Protein AF-A0A261ESM4-F1 (afdb_monomer_lite)

Radius of gyration: 27.54 Å; chains: 1; bounding box: 68×47×83 Å

Sequence (370 aa):
MKTITSAEFERVIQKYSDPSYEYSAAYKLNTFICNPSRSEDLVHEAIINAICDVMRLHPERTLTLKYTVHIARNIKLEHIFQREFHVPITLLRAGYAFERHKAEIRSLGHVVTDDTEAEIWDEAVKTINNKQRIDYKEGKRKTTRYLPLHNGIYESGIHSTCGGLKAWKETKAALSGKSLKYLNRKEREIMDRYTGSYKNANPEVACLTEFKPNMQWLYEHDVTYKQAQAMLKRIIDGEIIQPGVDPQELKTLFASVRPKPNLRQSIELVVLDHQVADYLVAKHPNLRADAILNREGMTLRNARTGLAYEQKLFQYPGVESQSVWDQECQRLNLKTRPRGAQVGSKGYQKYRDQANQLVATIRAIIIQDE

Organism: NCBI:txid686666

pLDDT: mean 76.25, std 17.23, range [23.8, 97.44]

Secondary structure (DSSP, 8-state):
-PPPPHHHHHHHHHHHH-TTSTTSHHHHHHHHH--HHHHHHHHHHHHHHHHHHHHHH-TTS---HHHHHHHHHT--HHHHHHHHH---HHHHHHHHHHHHHHHHHHHTT----HHHHHHHHHHHHHHHHHHHHHHHHTTS-S---PPPPTTSB-TTSPBPTT--HHHHHHHHHHHTSS------HHHHHHHGGGS-------------S-----HHHHHHTT--HHHHHHHHHHHHTT----TTS-HHHHHHHHHHPPPPP-HHHHHHHHH--HHHHHHHHHH-TTS-HHHHHHHTT--HHHHHHHHHHHHHHHHSTTS-HHHHHHHHHHHHHSSSS--S--SSHHHHHHHHHHHHHHHHHHHHHHHHH-

Foldseek 3Di:
DDADDPVLLVVLLQQQLQLVNLQHQLVVLCLQQVDRVVSSVLLSVQLVVQVVVCCVVCVVDGHDSVNSNVSRNPRDVLQSCCQAQVAPSLQVVLLVLLVVLVVVCVVVVDDDDPVCSLVSSQVSQVVQQVVQVVCCVVVQDVDDDRHAGQQQAGPVRHHHPNGHVVSSVVSSCVSHVDDDDDDDDVSVVSVVPPPHDDDDDDDDDHDDPQDQDALQNCLVVVCALVNLVVVLVCLVVVVDDDPRYDSVSSNVRSVQFDHQDDQLVLLCLQLVDNVLSVVLCVVCVPDGQLVSLVVLFDPSQLSQLSSQLSRSCNRRPPHDSLVSSQVSQVVQCPPPHRRHFDRDPVRVVSSNVSSPVSNVVSVVVVVVVD

Structure (mmCIF, N/CA/C/O backbone):
data_AF-A0A261ESM4-F1
#
_entry.id   AF-A0A261ESM4-F1
#
loop_
_atom_site.group_PDB
_atom_site.id
_atom_site.type_symbol
_atom_site.label_atom_id
_atom_site.label_alt_id
_atom_site.label_comp_id
_atom_site.label_asym_id
_atom_site.label_entity_id
_atom_site.label_seq_id
_atom_site.pdbx_PDB_ins_code
_atom_site.Cartn_x
_atom_site.Cartn_y
_at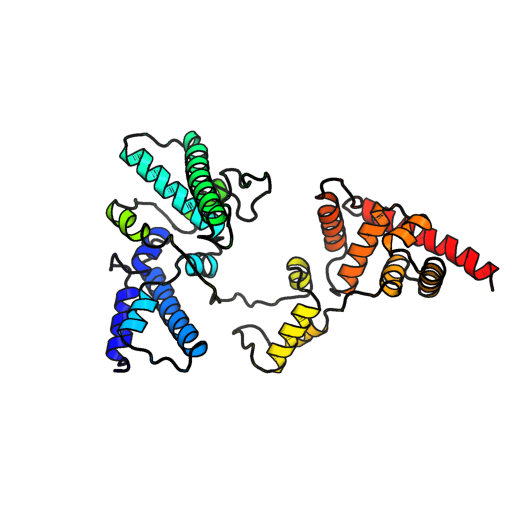om_site.Cartn_z
_atom_site.occupancy
_atom_site.B_iso_or_equiv
_atom_site.auth_seq_id
_atom_site.auth_comp_id
_atom_site.auth_asym_id
_atom_site.auth_atom_id
_atom_site.pdbx_PDB_model_num
ATOM 1 N N . MET A 1 1 ? -6.721 -4.317 -44.080 1.00 56.44 1 MET A N 1
ATOM 2 C CA . MET A 1 1 ? -5.476 -4.112 -43.297 1.00 56.44 1 MET A CA 1
ATOM 3 C C . MET A 1 1 ? -4.674 -5.404 -43.338 1.00 56.44 1 MET A C 1
ATOM 5 O O . MET A 1 1 ? -5.286 -6.452 -43.210 1.00 56.44 1 MET A O 1
ATOM 9 N N . LYS A 1 2 ? -3.353 -5.352 -43.557 1.00 69.38 2 LYS A N 1
ATOM 10 C CA . LYS A 1 2 ? -2.497 -6.551 -43.598 1.00 69.38 2 LYS A CA 1
ATOM 11 C C . LYS A 1 2 ? -2.138 -6.980 -42.169 1.00 69.38 2 LYS A C 1
ATOM 13 O O . LYS A 1 2 ? -1.560 -6.183 -41.427 1.00 69.38 2 LYS A O 1
ATOM 18 N N . THR A 1 3 ? -2.497 -8.204 -41.797 1.00 74.62 3 THR A N 1
ATOM 19 C CA . THR A 1 3 ? -2.093 -8.838 -40.533 1.00 74.62 3 THR A CA 1
ATOM 20 C C . THR A 1 3 ? -0.582 -9.066 -40.525 1.00 74.62 3 THR A C 1
ATOM 22 O O . THR A 1 3 ? 0.009 -9.315 -41.578 1.00 74.62 3 THR A O 1
ATOM 25 N N . ILE A 1 4 ? 0.053 -8.934 -39.360 1.00 78.56 4 ILE A N 1
ATOM 26 C CA . ILE A 1 4 ? 1.488 -9.196 -39.211 1.00 78.56 4 ILE A CA 1
ATOM 27 C C . ILE A 1 4 ? 1.802 -10.680 -39.466 1.00 78.56 4 ILE A C 1
ATOM 29 O O . ILE A 1 4 ? 1.045 -11.555 -39.052 1.00 78.56 4 ILE A O 1
ATOM 33 N N . THR A 1 5 ? 2.909 -10.968 -40.146 1.00 74.00 5 THR A N 1
ATOM 34 C CA . THR A 1 5 ? 3.424 -12.343 -40.291 1.00 74.00 5 THR A CA 1
ATOM 35 C C . THR A 1 5 ? 4.296 -12.736 -39.095 1.00 74.00 5 THR A C 1
ATOM 37 O O . THR A 1 5 ? 4.884 -11.866 -38.451 1.00 74.00 5 THR A O 1
ATOM 40 N N . SER A 1 6 ? 4.459 -14.035 -38.820 1.00 76.00 6 SER A N 1
ATOM 41 C CA . SER A 1 6 ? 5.311 -14.516 -37.715 1.00 76.00 6 SER A CA 1
ATOM 42 C C . SER A 1 6 ? 6.755 -14.004 -37.817 1.00 76.00 6 SER A C 1
ATOM 44 O O . SER A 1 6 ? 7.304 -13.491 -36.849 1.00 76.00 6 SER A O 1
ATOM 46 N N . ALA A 1 7 ? 7.332 -13.998 -39.023 1.00 72.75 7 ALA A N 1
ATOM 47 C CA . ALA A 1 7 ? 8.689 -13.497 -39.253 1.00 72.75 7 ALA A CA 1
ATOM 48 C C . ALA A 1 7 ? 8.826 -11.967 -39.096 1.00 72.75 7 ALA A C 1
ATOM 50 O O . ALA A 1 7 ? 9.914 -11.454 -38.835 1.00 72.75 7 ALA A O 1
ATOM 51 N N . GLU A 1 8 ? 7.757 -11.197 -39.324 1.00 69.50 8 GLU A N 1
ATOM 52 C CA . GLU A 1 8 ? 7.735 -9.755 -39.034 1.00 69.50 8 GLU A CA 1
ATOM 53 C C . GLU A 1 8 ? 7.568 -9.500 -37.531 1.00 69.50 8 GLU A C 1
ATOM 55 O O . GLU A 1 8 ? 8.168 -8.568 -37.000 1.00 69.50 8 GLU A O 1
ATOM 60 N N . PHE A 1 9 ? 6.788 -10.337 -36.848 1.00 78.44 9 PHE A N 1
ATOM 61 C CA . PHE A 1 9 ? 6.567 -10.281 -35.407 1.00 78.44 9 PHE A CA 1
ATOM 62 C C . PHE A 1 9 ? 7.856 -10.546 -34.621 1.00 78.44 9 PHE A C 1
ATOM 64 O O . PHE A 1 9 ? 8.275 -9.688 -33.842 1.00 78.44 9 PHE A O 1
ATOM 71 N N . GLU A 1 10 ? 8.538 -11.658 -34.900 1.00 81.56 10 GLU A N 1
ATOM 72 C CA . GLU A 1 10 ? 9.811 -12.027 -34.264 1.00 81.56 10 GLU A CA 1
ATOM 73 C C . GLU A 1 10 ? 10.888 -10.959 -34.483 1.00 81.56 10 GLU A C 1
ATOM 75 O O . GLU A 1 10 ? 11.549 -10.534 -33.539 1.00 81.56 10 GLU A O 1
ATOM 80 N N . ARG A 1 11 ? 11.007 -10.427 -35.708 1.00 79.50 11 ARG A N 1
ATOM 81 C CA . ARG A 1 11 ? 11.962 -9.347 -36.011 1.00 79.50 11 ARG A CA 1
ATOM 82 C C . ARG A 1 11 ? 11.706 -8.074 -35.213 1.00 79.50 11 ARG A C 1
ATOM 84 O O . ARG A 1 11 ? 12.657 -7.394 -34.832 1.00 79.50 11 ARG A O 1
ATOM 91 N N . VAL A 1 12 ? 10.442 -7.705 -35.001 1.00 78.44 12 VAL A N 1
ATOM 92 C CA . VAL A 1 12 ? 10.104 -6.528 -34.189 1.00 78.44 12 VAL A CA 1
ATOM 93 C C . VAL A 1 12 ? 10.468 -6.777 -32.739 1.00 78.44 12 VAL A C 1
ATOM 95 O O . VAL A 1 12 ? 11.105 -5.921 -32.131 1.00 78.44 12 VAL A O 1
ATOM 98 N N . ILE A 1 13 ? 10.087 -7.931 -32.205 1.00 84.69 13 ILE A N 1
ATOM 99 C CA . ILE A 1 13 ? 10.363 -8.286 -30.821 1.00 84.69 13 ILE A CA 1
ATOM 100 C C . ILE A 1 13 ? 11.871 -8.278 -30.566 1.00 84.69 13 ILE A C 1
ATOM 102 O O . ILE A 1 13 ? 12.313 -7.466 -29.757 1.00 84.69 13 ILE A O 1
ATOM 106 N N . GLN A 1 14 ? 12.647 -9.035 -31.350 1.00 84.00 14 GLN A N 1
ATOM 107 C CA . GLN A 1 14 ? 14.103 -9.111 -31.219 1.00 84.00 14 GLN A CA 1
ATOM 108 C C . GLN A 1 14 ? 14.748 -7.723 -31.261 1.00 84.00 14 GLN A C 1
ATOM 110 O O . GLN A 1 14 ? 15.593 -7.389 -30.441 1.00 84.00 14 GLN A O 1
ATOM 115 N N . LYS A 1 15 ? 14.307 -6.859 -32.183 1.00 79.50 15 LYS A N 1
ATOM 116 C CA . LYS A 1 15 ? 14.848 -5.501 -32.314 1.00 79.50 15 LYS A CA 1
ATOM 117 C C . LYS A 1 15 ? 14.596 -4.625 -31.082 1.00 79.50 15 LYS A C 1
ATOM 119 O O . LYS A 1 15 ? 15.428 -3.778 -30.769 1.00 79.50 15 LYS A O 1
ATOM 124 N N . TYR A 1 16 ? 13.435 -4.738 -30.436 1.00 80.81 16 TYR A N 1
ATOM 125 C CA . TYR A 1 16 ? 13.079 -3.883 -29.293 1.00 80.81 16 TYR A CA 1
ATOM 126 C C . TYR A 1 16 ? 13.394 -4.513 -27.929 1.00 80.81 16 TYR A C 1
ATOM 128 O O . TYR A 1 16 ? 13.376 -3.783 -26.933 1.00 80.81 16 TYR A O 1
ATOM 136 N N . SER A 1 17 ? 13.728 -5.804 -27.889 1.00 84.75 17 SER A N 1
ATOM 137 C CA . SER A 1 17 ? 14.358 -6.472 -26.748 1.00 84.75 17 SER A CA 1
ATOM 138 C C . SER A 1 17 ? 15.888 -6.476 -26.815 1.00 84.75 17 SER A C 1
ATOM 140 O O . SER A 1 17 ? 16.515 -6.789 -25.818 1.00 84.75 17 SER A O 1
ATOM 142 N N . ASP A 1 18 ? 16.516 -6.073 -27.920 1.00 77.69 18 ASP A N 1
ATOM 143 C CA . ASP A 1 18 ? 17.981 -6.030 -28.024 1.00 77.69 18 ASP A CA 1
ATOM 144 C C . ASP A 1 18 ? 18.599 -4.925 -27.130 1.00 77.69 18 ASP A C 1
ATOM 146 O O . ASP A 1 18 ? 18.326 -3.733 -27.342 1.00 77.69 18 ASP A O 1
ATOM 150 N N . PRO A 1 19 ? 19.451 -5.268 -26.145 1.00 77.69 19 PRO A N 1
ATOM 151 C CA . PRO A 1 19 ? 20.087 -4.320 -25.234 1.00 77.69 19 PRO A CA 1
ATOM 152 C C . PRO A 1 19 ? 21.202 -3.495 -25.887 1.00 77.69 19 PRO A C 1
ATOM 154 O O . PRO A 1 19 ? 21.671 -2.543 -25.271 1.00 77.69 19 PRO A O 1
ATOM 157 N N . SER A 1 20 ? 21.633 -3.829 -27.106 1.00 74.44 20 SER A N 1
ATOM 158 C CA . SER A 1 20 ? 22.594 -3.050 -27.895 1.00 74.44 20 SER A CA 1
ATOM 159 C C . SER A 1 20 ? 21.926 -1.951 -28.731 1.00 74.44 20 SER A C 1
ATOM 161 O O . SER A 1 20 ? 22.579 -0.988 -29.143 1.00 74.44 20 SER A O 1
ATOM 163 N N . TYR A 1 21 ? 20.610 -2.040 -28.949 1.00 74.38 21 TYR A N 1
ATOM 164 C CA . TYR A 1 21 ? 19.864 -1.042 -29.703 1.00 74.38 21 TYR A CA 1
ATOM 165 C C . TYR A 1 21 ? 19.458 0.139 -28.808 1.00 74.38 21 TYR A C 1
ATOM 167 O O . TYR A 1 21 ? 18.502 0.043 -28.050 1.00 74.38 21 TYR A O 1
ATOM 175 N N . GLU A 1 22 ? 20.128 1.288 -28.948 1.00 65.69 22 GLU A N 1
ATOM 176 C CA . GLU A 1 22 ? 19.981 2.500 -28.103 1.00 65.69 22 GLU A CA 1
ATOM 177 C C . GLU A 1 22 ? 18.525 2.949 -27.836 1.00 65.69 22 GLU A C 1
ATOM 179 O O . GLU A 1 22 ? 18.187 3.480 -26.776 1.00 65.69 22 GLU A O 1
ATOM 184 N N . TYR A 1 23 ? 17.624 2.723 -28.794 1.00 67.75 23 TYR A N 1
ATOM 185 C CA . TYR A 1 23 ? 16.219 3.130 -28.693 1.00 67.75 23 TYR A CA 1
ATOM 186 C C . TYR A 1 23 ? 15.300 2.057 -28.094 1.00 67.75 23 TYR A C 1
ATOM 188 O O . TYR A 1 23 ? 14.100 2.308 -27.932 1.00 67.75 23 TYR A O 1
ATOM 196 N N . SER A 1 24 ? 15.830 0.874 -27.792 1.00 73.94 24 SER A N 1
ATOM 197 C CA . SER A 1 24 ? 15.086 -0.246 -27.231 1.00 73.94 24 SER A CA 1
ATOM 198 C C . SER A 1 24 ? 14.782 -0.023 -25.749 1.00 73.94 24 SER A C 1
ATOM 200 O O . SER A 1 24 ? 15.419 0.775 -25.053 1.00 73.94 24 SER A O 1
ATOM 202 N N . ALA A 1 25 ? 13.761 -0.717 -25.249 1.00 74.62 25 ALA A N 1
ATOM 203 C CA . ALA A 1 25 ? 13.500 -0.737 -23.816 1.00 74.62 25 ALA A CA 1
ATOM 204 C C . ALA A 1 25 ? 14.598 -1.525 -23.077 1.00 74.62 25 ALA A C 1
ATOM 206 O O . ALA A 1 25 ? 14.947 -1.165 -21.955 1.00 74.62 25 ALA A O 1
ATOM 207 N N . ALA A 1 26 ? 15.198 -2.531 -23.719 1.00 75.19 26 ALA A N 1
ATOM 208 C CA . ALA A 1 26 ? 16.246 -3.355 -23.124 1.00 75.19 26 ALA A CA 1
ATOM 209 C C . ALA A 1 26 ? 17.553 -2.593 -22.923 1.00 75.19 26 ALA A C 1
ATOM 211 O O . ALA A 1 26 ? 18.161 -2.721 -21.868 1.00 75.19 26 ALA A O 1
ATOM 212 N N . TYR A 1 27 ? 17.944 -1.733 -23.866 1.00 73.12 27 TYR A N 1
ATOM 213 C CA . TYR A 1 27 ? 19.115 -0.868 -23.724 1.00 73.12 27 TYR A CA 1
ATOM 214 C C . TYR A 1 27 ? 18.965 0.018 -22.487 1.00 73.12 27 TYR A C 1
ATOM 216 O O . TYR A 1 27 ? 19.846 0.091 -21.635 1.00 73.12 27 TYR A O 1
ATOM 224 N N . LYS A 1 28 ? 17.785 0.624 -22.330 1.00 71.50 28 LYS A N 1
ATOM 225 C CA . LYS A 1 28 ? 17.457 1.477 -21.183 1.00 71.50 28 LYS A CA 1
ATOM 226 C C . LYS A 1 28 ? 17.357 0.713 -19.871 1.00 71.50 28 LYS A C 1
ATOM 228 O O . LYS A 1 28 ? 17.621 1.298 -18.837 1.00 71.50 28 LYS A O 1
ATOM 233 N N . LEU A 1 29 ? 16.924 -0.543 -19.881 1.00 76.38 29 LEU A N 1
ATOM 234 C CA . LEU A 1 29 ? 16.915 -1.382 -18.684 1.00 76.38 29 LEU A CA 1
ATOM 235 C C . LEU A 1 29 ? 18.347 -1.790 -18.305 1.00 76.38 29 LEU A C 1
ATOM 237 O O . LEU A 1 29 ? 18.723 -1.737 -17.133 1.00 76.38 29 LEU A O 1
ATOM 241 N N . ASN A 1 30 ? 19.164 -2.105 -19.309 1.00 73.38 30 ASN A N 1
ATOM 242 C CA . ASN A 1 30 ? 20.550 -2.519 -19.151 1.00 73.38 30 ASN A CA 1
ATOM 243 C C . ASN A 1 30 ? 21.429 -1.428 -18.535 1.00 73.38 30 ASN A C 1
ATOM 245 O O . ASN A 1 30 ? 22.329 -1.747 -17.765 1.00 73.38 30 ASN A O 1
ATOM 249 N N . THR A 1 31 ? 21.147 -0.146 -18.781 1.00 69.44 31 THR A N 1
ATOM 250 C CA . THR A 1 31 ? 21.879 0.947 -18.115 1.00 69.44 31 THR A CA 1
ATOM 251 C C . THR A 1 31 ? 21.684 0.984 -16.594 1.00 69.44 31 THR A C 1
ATOM 253 O O . THR A 1 31 ? 22.478 1.615 -15.898 1.00 69.44 31 THR A O 1
ATOM 256 N N . PHE A 1 32 ? 20.663 0.303 -16.061 1.00 67.81 32 PHE A N 1
ATOM 257 C CA . PHE A 1 32 ? 20.410 0.198 -14.621 1.00 67.81 32 PHE A CA 1
ATOM 258 C C . PHE A 1 32 ? 20.884 -1.120 -14.026 1.00 67.81 32 PHE A C 1
ATOM 260 O O . PHE A 1 32 ? 21.494 -1.115 -12.959 1.00 67.81 32 PHE A O 1
ATOM 267 N N . ILE A 1 33 ? 20.567 -2.237 -14.682 1.00 70.94 33 ILE A N 1
ATOM 268 C CA . ILE A 1 33 ? 20.838 -3.572 -14.132 1.00 70.94 33 ILE A CA 1
ATOM 269 C C . ILE A 1 33 ? 22.197 -4.128 -14.572 1.00 70.94 33 ILE A C 1
ATOM 271 O O . ILE A 1 33 ? 22.639 -5.143 -14.044 1.00 70.94 33 ILE A O 1
ATOM 275 N N . CYS A 1 34 ? 22.851 -3.478 -15.543 1.00 70.25 34 CYS A N 1
ATOM 276 C CA . CYS A 1 34 ? 24.164 -3.839 -16.084 1.00 70.25 34 CYS A CA 1
ATOM 277 C C . CYS A 1 34 ? 24.278 -5.319 -16.501 1.00 70.25 34 CYS A C 1
ATOM 279 O O . CYS A 1 34 ? 25.342 -5.927 -16.394 1.00 70.25 34 CYS A O 1
ATOM 281 N N . ASN A 1 35 ? 23.175 -5.905 -16.971 1.00 73.38 35 ASN A N 1
ATOM 282 C CA . ASN A 1 35 ? 23.081 -7.292 -17.408 1.00 73.38 35 ASN A CA 1
ATOM 283 C C . ASN A 1 35 ? 22.313 -7.349 -18.741 1.00 73.38 35 ASN A C 1
ATOM 285 O O . ASN A 1 35 ? 21.075 -7.323 -18.731 1.00 73.38 35 ASN A O 1
ATOM 289 N N . PRO A 1 36 ? 23.026 -7.403 -19.882 1.00 73.31 36 PRO A N 1
ATOM 290 C CA . PRO A 1 36 ? 22.412 -7.347 -21.205 1.00 73.31 36 PRO A CA 1
ATOM 291 C C . PRO A 1 36 ? 21.440 -8.501 -21.451 1.00 73.31 36 PRO A C 1
ATOM 293 O O . PRO A 1 36 ? 20.301 -8.248 -21.828 1.00 73.31 36 PRO A O 1
ATOM 296 N N . SER A 1 37 ? 21.841 -9.739 -21.146 1.00 73.25 37 SER A N 1
ATOM 297 C CA . SER A 1 37 ? 21.001 -10.929 -21.341 1.00 73.25 37 SER A CA 1
ATOM 298 C C . SER A 1 37 ? 19.726 -10.863 -20.505 1.00 73.25 37 SER A C 1
ATOM 300 O O . SER A 1 37 ? 18.631 -11.041 -21.023 1.00 73.25 37 SER A O 1
ATOM 302 N N . ARG A 1 38 ? 19.835 -10.486 -19.223 1.00 78.50 38 ARG A N 1
ATOM 303 C CA . ARG A 1 38 ? 18.648 -10.317 -18.373 1.00 78.50 38 ARG A CA 1
ATOM 304 C C . ARG A 1 38 ? 17.759 -9.168 -18.853 1.00 78.50 38 ARG A C 1
ATOM 306 O O . ARG A 1 38 ? 16.543 -9.251 -18.730 1.00 78.50 38 ARG A O 1
ATOM 313 N N . SER A 1 39 ? 18.344 -8.093 -19.380 1.00 76.44 39 SER A N 1
ATOM 314 C CA . SER A 1 39 ? 17.579 -6.955 -19.907 1.00 76.44 39 SER A CA 1
ATOM 315 C C . SER A 1 39 ? 16.798 -7.329 -21.161 1.00 76.44 39 SER A C 1
ATOM 317 O O . SER A 1 39 ? 15.659 -6.887 -21.322 1.00 76.44 39 SER A O 1
ATOM 319 N N . GLU A 1 40 ? 17.407 -8.142 -22.023 1.00 82.81 40 GLU A N 1
ATOM 320 C CA . GLU A 1 40 ? 16.772 -8.707 -23.208 1.00 82.81 40 GLU A CA 1
ATOM 321 C C . GLU A 1 40 ? 15.581 -9.574 -22.826 1.00 82.81 40 GLU A C 1
ATOM 323 O O . GLU A 1 40 ? 14.466 -9.267 -23.245 1.00 82.81 40 GLU A O 1
ATOM 328 N N . ASP A 1 41 ? 15.786 -10.567 -21.958 1.00 83.06 41 ASP A N 1
ATOM 329 C CA . ASP A 1 41 ? 14.741 -11.498 -21.519 1.00 83.06 41 ASP A CA 1
ATOM 330 C C . ASP A 1 41 ? 13.532 -10.765 -20.925 1.00 83.06 41 ASP A C 1
ATOM 332 O O . ASP A 1 41 ? 12.385 -11.009 -21.304 1.00 83.06 41 ASP A O 1
ATOM 336 N N . LEU A 1 42 ? 13.786 -9.817 -20.017 1.00 83.44 42 LEU A N 1
ATOM 337 C CA . LEU A 1 42 ? 12.731 -9.080 -19.323 1.00 83.44 42 LEU A CA 1
ATOM 338 C C . LEU A 1 42 ? 11.914 -8.197 -20.265 1.00 83.44 42 LEU A C 1
ATOM 340 O O . LEU A 1 42 ? 10.696 -8.075 -20.118 1.00 83.44 42 LEU A O 1
ATOM 344 N N . VAL A 1 43 ? 12.566 -7.558 -21.235 1.00 86.12 43 VAL A N 1
ATOM 345 C CA . VAL A 1 43 ? 11.870 -6.709 -22.204 1.00 86.12 43 VAL A CA 1
ATOM 346 C C . VAL A 1 43 ? 11.177 -7.544 -23.268 1.00 86.12 43 VAL A C 1
ATOM 348 O O . VAL A 1 43 ? 10.058 -7.209 -23.647 1.00 86.12 43 VAL A O 1
ATOM 351 N N . HIS A 1 44 ? 11.791 -8.639 -23.706 1.00 87.62 44 HIS A N 1
ATOM 352 C CA . HIS A 1 44 ? 11.185 -9.624 -24.593 1.00 87.62 44 HIS A CA 1
ATOM 353 C C . HIS A 1 44 ? 9.850 -10.119 -24.023 1.00 87.62 44 HIS A C 1
ATOM 355 O O . HIS A 1 44 ? 8.800 -9.987 -24.659 1.00 87.62 44 HIS A O 1
ATOM 361 N N . GLU A 1 45 ? 9.870 -10.583 -22.774 1.00 86.44 45 GLU A N 1
ATOM 362 C CA . GLU A 1 45 ? 8.684 -11.038 -22.055 1.00 86.44 45 GLU A CA 1
ATOM 363 C C . GLU A 1 45 ? 7.651 -9.911 -21.882 1.00 86.44 45 GLU A C 1
ATOM 365 O O . GLU A 1 45 ? 6.462 -10.102 -22.141 1.00 86.44 45 GLU A O 1
ATOM 370 N N . ALA A 1 46 ? 8.088 -8.699 -21.521 1.00 83.50 46 ALA A N 1
ATOM 371 C CA . ALA A 1 46 ? 7.194 -7.553 -21.370 1.00 83.50 46 ALA A CA 1
ATOM 372 C C . ALA A 1 46 ? 6.494 -7.159 -22.683 1.00 83.50 46 ALA A C 1
ATOM 374 O O . ALA A 1 46 ? 5.324 -6.770 -22.656 1.00 83.50 46 ALA A O 1
ATOM 375 N N . ILE A 1 47 ? 7.177 -7.267 -23.830 1.00 82.50 47 ILE A N 1
ATOM 376 C CA . ILE A 1 47 ? 6.578 -7.021 -25.148 1.00 82.50 47 ILE A CA 1
ATOM 377 C C . ILE A 1 47 ? 5.502 -8.063 -25.444 1.00 82.50 47 ILE A C 1
ATOM 379 O O . ILE A 1 47 ? 4.395 -7.685 -25.832 1.00 82.50 47 ILE A O 1
ATOM 383 N N . ILE A 1 48 ? 5.798 -9.347 -25.228 1.00 85.25 48 ILE A N 1
ATOM 384 C CA . ILE A 1 48 ? 4.834 -10.432 -25.450 1.00 85.25 48 ILE A CA 1
ATOM 385 C C . ILE A 1 48 ? 3.601 -10.241 -24.564 1.00 85.25 48 ILE A C 1
ATOM 387 O O . ILE A 1 48 ? 2.482 -10.213 -25.077 1.00 85.25 48 ILE A O 1
ATOM 391 N N . ASN A 1 49 ? 3.792 -10.010 -23.264 1.00 82.62 49 ASN A N 1
ATOM 392 C CA . ASN A 1 49 ? 2.696 -9.804 -22.318 1.00 82.62 49 ASN A CA 1
ATOM 393 C C . ASN A 1 49 ? 1.824 -8.600 -22.703 1.00 82.62 49 ASN A C 1
ATOM 395 O O . ASN A 1 49 ? 0.599 -8.710 -22.740 1.00 82.62 49 ASN A O 1
ATOM 399 N N . ALA A 1 50 ? 2.437 -7.473 -23.079 1.00 76.25 50 ALA A N 1
ATOM 400 C CA . ALA A 1 50 ? 1.700 -6.286 -23.507 1.00 76.25 50 ALA A CA 1
ATOM 401 C C . ALA A 1 50 ? 0.874 -6.530 -24.781 1.00 76.25 50 ALA A C 1
ATOM 403 O O . ALA A 1 50 ? -0.228 -5.998 -24.919 1.00 76.25 50 ALA A O 1
ATOM 404 N N . ILE A 1 51 ? 1.382 -7.335 -25.716 1.00 77.69 51 ILE A N 1
ATOM 405 C CA . ILE A 1 51 ? 0.646 -7.710 -26.927 1.00 77.69 51 ILE A CA 1
ATOM 406 C C . ILE A 1 51 ? -0.532 -8.621 -26.572 1.00 77.69 51 ILE A C 1
ATOM 408 O O . ILE A 1 51 ? -1.652 -8.347 -27.004 1.00 77.69 51 ILE A O 1
ATOM 412 N N . CYS A 1 52 ? -0.305 -9.654 -25.756 1.00 79.25 52 CYS A N 1
ATOM 413 C CA . CYS A 1 52 ? -1.350 -10.560 -25.278 1.00 79.25 52 CYS A CA 1
ATOM 414 C C . CYS A 1 52 ? -2.469 -9.803 -24.550 1.00 79.25 52 CYS A C 1
ATOM 416 O O . CYS A 1 52 ? -3.648 -10.019 -24.828 1.00 79.25 52 CYS A O 1
ATOM 418 N N . ASP A 1 53 ? -2.113 -8.862 -23.676 1.00 74.94 53 ASP A N 1
ATOM 419 C CA . ASP A 1 53 ? -3.073 -8.034 -22.948 1.00 74.94 53 ASP A CA 1
ATOM 420 C C . ASP A 1 53 ? -3.932 -7.180 -23.873 1.00 74.94 53 ASP A C 1
ATOM 422 O O . ASP A 1 53 ? -5.153 -7.128 -23.721 1.00 74.94 53 ASP A O 1
ATOM 426 N N . VAL A 1 54 ? -3.317 -6.529 -24.858 1.00 67.81 54 VAL A N 1
ATOM 427 C CA . VAL A 1 54 ? -4.044 -5.695 -25.817 1.00 67.81 54 VAL A CA 1
ATOM 428 C C . VAL A 1 54 ? -4.980 -6.537 -26.683 1.00 67.81 54 VAL A C 1
ATOM 430 O O . VAL A 1 54 ? -6.111 -6.119 -26.918 1.00 67.81 54 VAL A O 1
ATOM 433 N N . MET A 1 55 ? -4.543 -7.718 -27.128 1.00 72.88 55 MET A N 1
ATOM 434 C CA . MET A 1 55 ? -5.377 -8.632 -27.919 1.00 72.88 55 MET A CA 1
ATOM 435 C C . MET A 1 55 ? -6.532 -9.217 -27.099 1.00 72.88 55 MET A C 1
ATOM 437 O O . MET A 1 55 ? -7.628 -9.385 -27.621 1.00 72.88 55 MET A O 1
ATOM 441 N N . ARG A 1 56 ? -6.323 -9.462 -25.801 1.00 72.38 56 ARG A N 1
ATOM 442 C CA . ARG A 1 56 ? -7.373 -9.911 -24.878 1.00 72.38 56 ARG A CA 1
ATOM 443 C C . ARG A 1 56 ? -8.410 -8.823 -24.589 1.00 72.38 56 ARG A C 1
ATOM 445 O O . ARG A 1 56 ? -9.597 -9.117 -24.524 1.00 72.38 56 ARG A O 1
ATOM 452 N N . LEU A 1 57 ? -7.971 -7.580 -24.383 1.00 62.19 57 LEU A N 1
ATOM 453 C CA . LEU A 1 57 ? -8.850 -6.448 -24.056 1.00 62.19 57 LEU A CA 1
ATOM 454 C C . LEU A 1 57 ? -9.596 -5.890 -25.273 1.00 62.19 57 LEU A C 1
ATOM 456 O O . LEU A 1 57 ? -10.641 -5.263 -25.112 1.00 62.19 57 LEU A O 1
ATOM 460 N N . HIS A 1 58 ? -9.047 -6.096 -26.468 1.00 69.50 58 HIS A N 1
ATOM 461 C CA . HIS A 1 58 ? -9.598 -5.618 -27.730 1.00 69.50 58 HIS A CA 1
ATOM 462 C C . HIS A 1 58 ? -9.572 -6.732 -28.789 1.00 69.50 58 HIS A C 1
ATOM 464 O O . HIS A 1 58 ? -8.813 -6.626 -29.760 1.00 69.50 58 HIS A O 1
ATOM 470 N N . PRO A 1 59 ? -10.369 -7.804 -28.615 1.00 69.50 59 PRO A N 1
ATOM 471 C CA . PRO A 1 59 ? -10.378 -8.952 -29.526 1.00 69.50 59 PRO A CA 1
ATOM 472 C C . PRO A 1 59 ? -10.792 -8.581 -30.958 1.00 69.50 59 PRO A C 1
ATOM 474 O O . PRO A 1 59 ? -10.472 -9.290 -31.907 1.00 69.50 59 PRO A O 1
ATOM 477 N N . GLU A 1 60 ? -11.471 -7.447 -31.137 1.00 67.62 60 GLU A N 1
ATOM 478 C CA . GLU A 1 60 ? -11.859 -6.897 -32.433 1.00 67.62 60 GLU A CA 1
ATOM 479 C C . GLU A 1 60 ? -10.694 -6.275 -33.224 1.00 67.62 60 GLU A C 1
ATOM 481 O O . GLU A 1 60 ? -10.828 -6.001 -34.419 1.00 67.62 60 GLU A O 1
ATOM 486 N N . ARG A 1 61 ? -9.547 -6.010 -32.582 1.00 70.62 61 ARG A N 1
ATOM 487 C CA . ARG A 1 61 ? -8.405 -5.341 -33.220 1.00 70.62 61 ARG A CA 1
ATOM 488 C C . ARG A 1 61 ? -7.454 -6.338 -33.862 1.00 70.62 61 ARG A C 1
ATOM 490 O O . ARG A 1 61 ? -6.960 -7.261 -33.230 1.00 70.62 61 ARG A O 1
ATOM 497 N N . THR A 1 62 ? -7.082 -6.072 -35.110 1.00 72.50 62 THR A N 1
ATOM 498 C CA . THR A 1 62 ? -6.054 -6.854 -35.805 1.00 72.50 62 THR A CA 1
ATOM 499 C C . THR A 1 62 ? -4.649 -6.409 -35.401 1.00 72.50 62 THR A C 1
ATOM 501 O O . THR A 1 62 ? -4.306 -5.224 -35.489 1.00 72.50 62 THR A O 1
ATOM 504 N N . LEU A 1 63 ? -3.793 -7.366 -35.035 1.00 74.19 63 LEU A N 1
ATOM 505 C CA . LEU A 1 63 ? -2.375 -7.107 -34.810 1.00 74.19 63 LEU A CA 1
ATOM 506 C C . LEU A 1 63 ? -1.671 -6.821 -36.148 1.00 74.19 63 LEU A C 1
ATOM 508 O O . LEU A 1 63 ? -1.445 -7.704 -36.976 1.00 74.19 63 LEU A O 1
ATOM 512 N N . THR A 1 64 ? -1.339 -5.553 -36.372 1.00 76.75 64 THR A N 1
ATOM 513 C CA . THR A 1 64 ? -0.585 -5.095 -37.548 1.00 76.75 64 THR A CA 1
ATOM 514 C C . THR A 1 64 ? 0.852 -4.774 -37.160 1.00 76.75 64 THR A C 1
ATOM 516 O O . THR A 1 64 ? 1.118 -4.410 -36.017 1.00 76.75 64 THR A O 1
ATOM 519 N N . LEU A 1 65 ? 1.774 -4.788 -38.127 1.00 69.81 65 LEU A N 1
ATOM 520 C CA . LEU A 1 65 ? 3.179 -4.422 -37.907 1.00 69.81 65 LEU A CA 1
ATOM 521 C C . LEU A 1 65 ? 3.344 -3.068 -37.195 1.00 69.81 65 LEU A C 1
ATOM 523 O O . LEU A 1 65 ? 4.099 -2.944 -36.232 1.00 69.81 65 LEU A O 1
ATOM 527 N N . LYS A 1 66 ? 2.598 -2.049 -37.639 1.00 71.50 66 LYS A N 1
ATOM 528 C CA . LYS A 1 66 ? 2.628 -0.708 -37.040 1.00 71.50 66 LYS A CA 1
ATOM 529 C C . LYS A 1 66 ? 2.167 -0.733 -35.582 1.00 71.50 66 LYS A C 1
ATOM 531 O O . LYS A 1 66 ? 2.710 0.007 -34.763 1.00 71.50 66 LYS A O 1
ATOM 536 N N . TYR A 1 67 ? 1.186 -1.576 -35.266 1.00 74.50 67 TYR A N 1
ATOM 537 C CA . TYR A 1 67 ? 0.657 -1.692 -33.915 1.00 74.50 67 TYR A CA 1
ATOM 538 C C . TYR A 1 67 ? 1.608 -2.456 -32.988 1.00 74.50 67 TYR A C 1
ATOM 540 O O . TYR A 1 67 ? 1.892 -1.973 -31.896 1.00 74.50 67 TYR A O 1
ATOM 548 N N . THR A 1 68 ? 2.212 -3.550 -33.456 1.00 71.12 68 THR A N 1
ATOM 549 C CA . THR A 1 68 ? 3.255 -4.289 -32.723 1.00 71.12 68 THR A CA 1
ATOM 550 C C . THR A 1 68 ? 4.461 -3.404 -32.414 1.00 71.12 68 THR A C 1
ATOM 552 O O . THR A 1 68 ? 4.911 -3.349 -31.274 1.00 71.12 68 THR A O 1
ATOM 555 N N . VAL A 1 69 ? 4.945 -2.627 -33.393 1.00 73.94 69 VAL A N 1
ATOM 556 C CA . VAL A 1 69 ? 6.030 -1.652 -33.179 1.00 73.94 69 VAL A CA 1
ATOM 557 C C . VAL A 1 69 ? 5.630 -0.581 -32.165 1.00 73.94 69 VAL A C 1
ATOM 559 O O . VAL A 1 69 ? 6.453 -0.165 -31.352 1.00 73.94 69 VAL A O 1
ATOM 562 N N . HIS A 1 70 ? 4.380 -0.113 -32.206 1.00 74.75 70 HIS A N 1
ATOM 563 C CA . HIS A 1 70 ? 3.889 0.858 -31.235 1.00 74.75 70 HIS A CA 1
ATOM 564 C C . HIS A 1 70 ? 3.900 0.286 -29.813 1.00 74.75 70 HIS A C 1
ATOM 566 O O . HIS A 1 70 ? 4.379 0.966 -28.911 1.00 74.75 70 HIS A O 1
ATOM 572 N N . ILE A 1 71 ? 3.439 -0.950 -29.614 1.00 73.25 71 ILE A N 1
ATOM 573 C CA . ILE A 1 71 ? 3.465 -1.610 -28.301 1.00 73.25 71 ILE A CA 1
ATOM 574 C C . ILE A 1 71 ? 4.914 -1.810 -27.837 1.00 73.25 71 ILE A C 1
ATOM 576 O O . ILE A 1 71 ? 5.275 -1.360 -26.751 1.00 73.25 71 ILE A O 1
ATOM 580 N N . ALA A 1 72 ? 5.771 -2.375 -28.693 1.00 72.69 72 ALA A N 1
ATOM 581 C CA . ALA A 1 72 ? 7.161 -2.686 -28.360 1.00 72.69 72 ALA A CA 1
ATOM 582 C C . ALA A 1 72 ? 8.009 -1.449 -28.004 1.00 72.69 72 ALA A C 1
ATOM 584 O O . ALA A 1 72 ? 8.918 -1.522 -27.182 1.00 72.69 72 ALA A O 1
ATOM 585 N N . ARG A 1 73 ? 7.694 -0.280 -28.576 1.00 68.38 73 ARG A N 1
ATOM 586 C CA . ARG A 1 73 ? 8.352 0.995 -28.231 1.00 68.38 73 ARG A CA 1
ATOM 587 C C . ARG A 1 73 ? 7.908 1.585 -26.897 1.00 68.38 73 ARG A C 1
ATOM 589 O O . ARG A 1 73 ? 8.645 2.384 -26.325 1.00 68.38 73 ARG A O 1
ATOM 596 N N . ASN A 1 74 ? 6.704 1.252 -26.443 1.00 68.00 74 ASN A N 1
ATOM 597 C CA . ASN A 1 74 ? 6.040 1.899 -25.310 1.00 68.00 74 ASN A CA 1
ATOM 598 C C . ASN A 1 74 ? 5.975 0.997 -24.071 1.00 68.00 74 ASN A C 1
ATOM 600 O O . ASN A 1 74 ? 5.085 1.144 -23.230 1.00 68.00 74 ASN A O 1
ATOM 604 N N . ILE A 1 75 ? 6.929 0.073 -23.944 1.00 78.31 75 ILE A N 1
ATOM 605 C CA . ILE A 1 75 ? 7.052 -0.781 -22.766 1.00 78.31 75 ILE A CA 1
ATOM 606 C C . ILE A 1 75 ? 7.366 0.059 -21.531 1.00 78.31 75 ILE A C 1
ATOM 608 O O . ILE A 1 75 ? 8.264 0.904 -21.512 1.00 78.31 75 ILE A O 1
ATOM 612 N N . LYS A 1 76 ? 6.593 -0.191 -20.474 1.00 72.56 76 LYS A N 1
ATOM 613 C CA . LYS A 1 76 ? 6.676 0.530 -19.207 1.00 72.56 76 LYS A CA 1
ATOM 614 C C . LYS A 1 76 ? 7.792 -0.066 -18.353 1.00 72.56 76 LYS A C 1
ATOM 616 O O . LYS A 1 76 ? 7.550 -0.970 -17.561 1.00 72.56 76 LYS A O 1
ATOM 621 N N . LEU A 1 77 ? 9.002 0.476 -18.473 1.00 75.81 77 LEU A N 1
ATOM 622 C CA . LEU A 1 77 ? 10.153 0.042 -17.666 1.00 75.81 77 LEU A CA 1
ATOM 623 C C . LEU A 1 77 ? 9.883 0.109 -16.161 1.00 75.81 77 LEU A C 1
ATOM 625 O O . LEU A 1 77 ? 10.313 -0.768 -15.426 1.00 75.81 77 LEU A O 1
ATOM 629 N N . GLU A 1 78 ? 9.119 1.107 -15.706 1.00 73.25 78 GLU A N 1
ATOM 630 C CA . GLU A 1 78 ? 8.713 1.222 -14.299 1.00 73.25 78 GLU A CA 1
ATOM 631 C C . GLU A 1 78 ? 7.998 -0.035 -13.791 1.00 73.25 78 GLU A C 1
ATOM 633 O O . GLU A 1 78 ? 8.175 -0.412 -12.637 1.00 73.25 78 GLU A O 1
ATOM 638 N N . HIS A 1 79 ? 7.215 -0.695 -14.651 1.00 69.25 79 HIS A N 1
ATOM 639 C CA . HIS A 1 79 ? 6.539 -1.934 -14.287 1.00 69.25 79 HIS A CA 1
ATOM 640 C C . HIS A 1 79 ? 7.530 -3.089 -14.198 1.00 69.25 79 HIS A C 1
ATOM 642 O O . HIS A 1 79 ? 7.425 -3.868 -13.264 1.00 69.25 79 HIS A O 1
ATOM 648 N N . ILE A 1 80 ? 8.516 -3.170 -15.099 1.00 74.62 80 ILE A N 1
ATOM 649 C CA . ILE A 1 80 ? 9.586 -4.175 -15.007 1.00 74.62 80 ILE A CA 1
ATOM 650 C C . ILE A 1 80 ? 10.369 -3.982 -13.698 1.00 74.62 80 ILE A C 1
ATOM 652 O O . ILE A 1 80 ? 10.562 -4.940 -12.959 1.00 74.62 80 ILE A O 1
ATOM 656 N N . PHE A 1 81 ? 10.728 -2.742 -13.345 1.00 69.62 81 PHE A N 1
ATOM 657 C CA . PHE A 1 81 ? 11.409 -2.431 -12.081 1.00 69.62 81 PHE A CA 1
ATOM 658 C C . PHE A 1 81 ? 10.600 -2.794 -10.837 1.00 69.62 81 PHE A C 1
ATOM 660 O O . PHE A 1 81 ? 11.137 -3.362 -9.889 1.00 69.62 81 PHE A O 1
ATOM 667 N N . GLN A 1 82 ? 9.308 -2.480 -10.835 1.00 66.69 82 GLN A N 1
ATOM 668 C CA . GLN A 1 82 ? 8.438 -2.813 -9.713 1.00 66.69 82 GLN A CA 1
ATOM 669 C C . GLN A 1 82 ? 8.238 -4.328 -9.572 1.00 66.69 82 GLN A C 1
ATOM 671 O O . GLN A 1 82 ? 8.203 -4.843 -8.460 1.00 66.69 82 GLN A O 1
ATOM 676 N N . ARG A 1 83 ? 8.090 -5.023 -10.698 1.00 69.06 83 ARG A N 1
ATOM 677 C CA . ARG A 1 83 ? 7.754 -6.444 -10.790 1.00 69.06 83 ARG A CA 1
ATOM 678 C C . ARG A 1 83 ? 8.943 -7.339 -10.456 1.00 69.06 83 ARG A C 1
ATOM 680 O O . ARG A 1 83 ? 8.831 -8.205 -9.605 1.00 69.06 83 ARG A O 1
ATOM 687 N N . GLU A 1 84 ? 10.074 -7.098 -11.106 1.00 70.38 84 GLU A N 1
ATOM 688 C CA . GLU A 1 84 ? 11.259 -7.962 -11.021 1.00 70.38 84 GLU A CA 1
ATOM 689 C C . GLU A 1 84 ? 12.184 -7.596 -9.869 1.00 70.38 84 GLU A C 1
ATOM 691 O O . GLU A 1 84 ? 12.904 -8.443 -9.353 1.00 70.38 84 GLU A O 1
ATOM 696 N N . PHE A 1 85 ? 12.197 -6.319 -9.490 1.00 66.50 85 PHE A N 1
ATOM 697 C CA . PHE A 1 85 ? 13.169 -5.788 -8.539 1.00 66.50 85 PHE A CA 1
ATOM 698 C C . PHE A 1 85 ? 12.515 -5.139 -7.318 1.00 66.50 85 PHE A C 1
ATOM 700 O O . PHE A 1 85 ? 13.207 -4.550 -6.491 1.00 66.50 85 PHE A O 1
ATOM 707 N N . HIS A 1 86 ? 11.185 -5.221 -7.207 1.00 65.19 86 HIS A N 1
ATOM 708 C CA . HIS A 1 86 ? 10.403 -4.696 -6.085 1.00 65.19 86 HIS A CA 1
ATOM 709 C C . HIS A 1 86 ? 10.660 -3.214 -5.770 1.00 65.19 86 HIS A C 1
ATOM 711 O O . HIS A 1 86 ? 10.449 -2.761 -4.646 1.00 65.19 86 HIS A O 1
ATOM 717 N N . VAL A 1 87 ? 11.075 -2.428 -6.772 1.00 67.06 87 VAL A N 1
ATOM 718 C CA . VAL A 1 87 ? 11.354 -1.000 -6.593 1.00 67.06 87 VAL A CA 1
ATOM 719 C C . VAL A 1 87 ? 10.053 -0.204 -6.693 1.00 67.06 87 VAL A C 1
ATOM 721 O O . VAL A 1 87 ? 9.406 -0.214 -7.746 1.00 67.06 87 VAL A O 1
ATOM 724 N N . PRO A 1 88 ? 9.655 0.551 -5.653 1.00 71.00 88 PRO A N 1
ATOM 725 C CA . PRO A 1 88 ? 8.459 1.377 -5.731 1.00 71.00 88 PRO A CA 1
ATOM 726 C C . PRO A 1 88 ? 8.581 2.431 -6.837 1.00 71.00 88 PRO A C 1
ATOM 728 O O . PRO A 1 88 ? 9.555 3.181 -6.890 1.00 71.00 88 PRO A O 1
ATOM 731 N N . ILE A 1 89 ? 7.553 2.560 -7.683 1.00 72.06 89 ILE A N 1
ATOM 732 C CA . ILE A 1 89 ? 7.541 3.516 -8.810 1.00 72.06 89 ILE A CA 1
ATOM 733 C C . ILE A 1 89 ? 7.823 4.958 -8.351 1.00 72.06 89 ILE A C 1
ATOM 735 O O . ILE A 1 89 ? 8.451 5.734 -9.066 1.00 72.06 89 ILE A O 1
ATOM 739 N N . THR A 1 90 ? 7.349 5.347 -7.167 1.00 75.12 90 THR A N 1
ATOM 740 C CA . THR A 1 90 ? 7.607 6.674 -6.583 1.00 75.12 90 THR A CA 1
ATOM 741 C C . THR A 1 90 ? 9.084 6.895 -6.270 1.00 75.12 90 THR A C 1
ATOM 743 O O . THR A 1 90 ? 9.609 7.954 -6.606 1.00 75.12 90 THR A O 1
ATOM 746 N N . LEU A 1 91 ? 9.757 5.897 -5.692 1.00 75.94 91 LEU A N 1
ATOM 747 C CA . LEU A 1 91 ? 11.193 5.947 -5.420 1.00 75.94 91 LEU A CA 1
ATOM 748 C C . LEU A 1 91 ? 11.988 5.963 -6.722 1.00 75.94 91 LEU A C 1
ATOM 750 O O . LEU A 1 91 ? 12.894 6.772 -6.877 1.00 75.94 91 LEU A O 1
ATOM 754 N N . LEU A 1 92 ? 11.590 5.125 -7.680 1.00 78.56 92 LEU A N 1
ATOM 755 C CA . LEU A 1 92 ? 12.200 5.055 -8.999 1.00 78.56 92 LEU A CA 1
ATOM 756 C C . LEU A 1 92 ? 12.145 6.420 -9.705 1.00 78.56 92 LEU A C 1
ATOM 758 O O . LEU A 1 92 ? 13.170 6.937 -10.133 1.00 78.56 92 LEU A O 1
ATOM 762 N N . ARG A 1 93 ? 10.967 7.053 -9.770 1.00 79.38 93 ARG A N 1
ATOM 763 C CA . ARG A 1 93 ? 10.788 8.381 -10.386 1.00 79.38 93 ARG A CA 1
ATOM 764 C C . ARG A 1 93 ? 11.575 9.484 -9.683 1.00 79.38 93 ARG A C 1
ATOM 766 O O . ARG A 1 93 ? 12.110 10.356 -10.361 1.00 79.38 93 ARG A O 1
ATOM 773 N N . ALA A 1 94 ? 11.632 9.457 -8.352 1.00 80.56 94 ALA A N 1
ATOM 774 C CA . ALA A 1 94 ? 12.433 10.401 -7.579 1.00 80.56 94 ALA A CA 1
ATOM 775 C C . ALA A 1 94 ? 13.935 10.196 -7.833 1.00 80.56 94 ALA A C 1
ATOM 777 O O . ALA A 1 94 ? 14.643 11.159 -8.112 1.00 80.56 94 ALA A O 1
ATOM 778 N N . GLY A 1 95 ? 14.385 8.939 -7.869 1.00 83.00 95 GLY A N 1
ATOM 779 C CA . GLY A 1 95 ? 15.741 8.552 -8.245 1.00 83.00 95 GLY A CA 1
ATOM 780 C C . GLY A 1 95 ? 16.126 9.035 -9.638 1.00 83.00 95 GLY A C 1
ATOM 781 O O . GLY A 1 95 ? 17.168 9.658 -9.805 1.00 83.00 95 GLY A O 1
ATOM 782 N N . TYR A 1 96 ? 15.255 8.847 -10.631 1.00 78.38 96 TYR A N 1
ATOM 783 C CA . TYR A 1 96 ? 15.464 9.372 -11.983 1.00 78.38 96 TYR A CA 1
ATOM 784 C C . TYR A 1 96 ? 15.618 10.894 -12.008 1.00 78.38 96 TYR A C 1
ATOM 786 O O . TYR A 1 96 ? 16.526 11.414 -12.656 1.00 78.38 96 TYR A O 1
ATOM 794 N N . ALA A 1 97 ? 14.733 11.607 -11.310 1.00 80.31 97 ALA A N 1
ATOM 795 C CA . ALA A 1 97 ? 14.784 13.062 -11.218 1.00 80.31 97 ALA A CA 1
ATOM 796 C C . ALA A 1 97 ? 16.104 13.535 -10.604 1.00 80.31 97 ALA A C 1
ATOM 798 O O . ALA A 1 97 ? 16.753 14.435 -11.132 1.00 80.31 97 ALA A O 1
ATOM 799 N N . PHE A 1 98 ? 16.515 12.876 -9.524 1.00 86.75 98 PHE A N 1
ATOM 800 C CA . PHE A 1 98 ? 17.765 13.139 -8.836 1.00 86.75 98 PHE A CA 1
ATOM 801 C C . PHE A 1 98 ? 18.985 12.885 -9.725 1.00 86.75 98 PHE A C 1
ATOM 803 O O . PHE A 1 98 ? 19.821 13.770 -9.862 1.00 86.75 98 PHE A O 1
ATOM 810 N N . GLU A 1 99 ? 19.097 11.717 -10.363 1.00 81.12 99 GLU A N 1
ATOM 811 C CA . GLU A 1 99 ? 20.253 11.392 -11.214 1.00 81.12 99 GLU A CA 1
ATOM 812 C C . GLU A 1 99 ? 20.354 12.339 -12.417 1.00 81.12 99 GLU A C 1
ATOM 814 O O . GLU A 1 99 ? 21.458 12.711 -12.821 1.00 81.12 99 GLU A O 1
ATOM 819 N N . ARG A 1 100 ? 19.208 12.784 -12.952 1.00 71.75 100 ARG A N 1
ATOM 820 C CA . ARG A 1 100 ? 19.143 13.825 -13.982 1.00 71.75 100 ARG A CA 1
ATOM 821 C C . ARG A 1 100 ? 19.702 15.148 -13.465 1.00 71.75 100 ARG A C 1
ATOM 823 O O . ARG A 1 100 ? 20.640 15.670 -14.061 1.00 71.75 100 ARG A O 1
ATOM 830 N N . HIS A 1 101 ? 19.165 15.658 -12.360 1.00 76.94 101 HIS A N 1
ATOM 831 C CA . HIS A 1 101 ? 19.572 16.944 -11.785 1.00 76.94 101 HIS A CA 1
ATOM 832 C C . HIS A 1 101 ? 21.051 16.933 -11.378 1.00 76.94 101 HIS A C 1
ATOM 834 O O . HIS A 1 101 ? 21.824 17.828 -11.710 1.00 76.94 101 HIS A O 1
ATOM 840 N N . LYS A 1 102 ? 21.500 15.828 -10.780 1.00 78.75 102 LYS A N 1
ATOM 841 C CA . LYS A 1 102 ? 22.904 15.562 -10.451 1.00 78.75 102 LYS A CA 1
ATOM 842 C C . LYS A 1 102 ? 23.812 15.581 -11.684 1.00 78.75 102 LYS A C 1
ATOM 844 O O . LYS A 1 102 ? 24.931 16.091 -11.619 1.00 78.75 102 LYS A O 1
ATOM 849 N N . ALA A 1 103 ? 23.372 15.013 -12.806 1.00 71.31 103 ALA A N 1
ATOM 850 C CA . ALA A 1 103 ? 24.133 15.032 -14.053 1.00 71.31 103 ALA A CA 1
ATOM 851 C C . ALA A 1 103 ? 24.177 16.429 -14.692 1.00 71.31 103 ALA A C 1
ATOM 853 O O . ALA A 1 103 ? 25.217 16.806 -15.234 1.00 71.31 103 ALA A O 1
ATOM 854 N N . GLU A 1 104 ? 23.085 17.192 -14.613 1.00 74.25 104 GLU A N 1
ATOM 855 C CA . GLU A 1 104 ? 23.015 18.585 -15.068 1.00 74.25 104 GLU A CA 1
ATOM 856 C C . GLU A 1 104 ? 24.013 19.454 -14.284 1.00 74.25 104 GLU A C 1
ATOM 858 O O . GLU A 1 104 ? 24.887 20.074 -14.891 1.00 74.25 104 GLU A O 1
ATOM 863 N N . ILE A 1 105 ? 24.002 19.375 -12.951 1.00 73.75 105 ILE A N 1
ATOM 864 C CA . ILE A 1 105 ? 24.941 20.086 -12.063 1.00 73.75 105 ILE A CA 1
ATOM 865 C C . ILE A 1 105 ? 26.402 19.737 -12.381 1.00 73.75 105 ILE A C 1
ATOM 867 O O . ILE A 1 105 ? 27.247 20.625 -12.509 1.00 73.75 105 ILE A O 1
ATOM 871 N N . ARG A 1 106 ? 26.708 18.452 -12.600 1.00 72.62 106 ARG A N 1
ATOM 872 C CA . ARG A 1 106 ? 28.056 18.014 -13.007 1.00 72.62 106 ARG A CA 1
ATOM 873 C C . ARG A 1 106 ? 28.470 18.553 -14.373 1.00 72.62 106 ARG A C 1
ATOM 875 O O . ARG A 1 106 ? 29.636 18.877 -14.568 1.00 72.62 106 ARG A O 1
ATOM 882 N N . SER A 1 107 ? 27.541 18.644 -15.325 1.00 69.69 107 SER A N 1
ATOM 883 C CA . SER A 1 107 ? 27.834 19.176 -16.664 1.00 69.69 107 SER A CA 1
ATOM 884 C C . SER A 1 107 ? 28.156 20.672 -16.662 1.00 69.69 107 SER A C 1
ATOM 886 O O . SER A 1 107 ? 28.868 21.139 -17.545 1.00 69.69 107 SER A O 1
ATOM 888 N N . LEU A 1 108 ? 27.690 21.390 -15.638 1.00 76.12 108 LEU A N 1
ATOM 889 C CA . LEU A 1 108 ? 28.021 22.788 -15.372 1.00 76.12 108 LEU A CA 1
ATOM 890 C C . LEU A 1 108 ? 29.368 22.952 -14.637 1.00 76.12 108 LEU A C 1
ATOM 892 O O . LEU A 1 108 ? 29.765 24.070 -14.331 1.00 76.12 108 LEU A O 1
ATOM 896 N N . GLY A 1 109 ? 30.085 21.855 -14.366 1.00 72.06 109 GLY A N 1
ATOM 897 C CA . GLY A 1 109 ? 31.402 21.866 -13.724 1.00 72.06 109 GLY A CA 1
ATOM 898 C C . GLY A 1 109 ? 31.368 21.875 -12.194 1.00 72.06 109 GLY A C 1
ATOM 899 O O . GLY A 1 109 ? 32.420 21.974 -11.566 1.00 72.06 109 GLY A O 1
ATOM 900 N N . HIS A 1 110 ? 30.192 21.745 -11.576 1.00 73.88 110 HIS A N 1
ATOM 901 C CA . HIS A 1 110 ? 30.074 21.700 -10.121 1.00 73.88 110 HIS A CA 1
ATOM 902 C C . HIS A 1 110 ? 30.390 20.305 -9.563 1.00 73.88 110 HIS A C 1
ATOM 904 O O . HIS A 1 110 ? 29.971 19.274 -10.102 1.00 73.88 110 HIS A O 1
ATOM 910 N N . VAL A 1 111 ? 31.116 20.277 -8.442 1.00 74.12 111 VAL A N 1
ATOM 911 C CA . VAL A 1 111 ? 31.406 19.049 -7.694 1.00 74.12 111 VAL A CA 1
ATOM 912 C C . VAL A 1 111 ? 30.182 18.677 -6.863 1.00 74.12 111 VAL A C 1
ATOM 914 O O . VAL A 1 111 ? 29.690 19.484 -6.083 1.00 74.12 111 VAL A O 1
ATOM 917 N N . VAL A 1 112 ? 29.709 17.441 -7.022 1.00 73.00 112 VAL A N 1
ATOM 918 C CA . VAL A 1 112 ? 28.629 16.881 -6.199 1.00 73.00 112 VAL A CA 1
ATOM 919 C C . VAL A 1 112 ? 29.260 16.110 -5.046 1.00 73.00 112 VAL A C 1
ATOM 921 O O . VAL A 1 112 ? 29.873 15.067 -5.287 1.00 73.00 112 VAL A O 1
ATOM 924 N N . THR A 1 113 ? 29.124 16.630 -3.828 1.00 74.19 113 THR A N 1
ATOM 925 C CA . THR A 1 113 ? 29.544 15.983 -2.573 1.00 74.19 113 THR A CA 1
ATOM 926 C C . THR A 1 113 ? 28.365 15.268 -1.916 1.00 74.19 113 THR A C 1
ATOM 928 O O . THR A 1 113 ? 27.215 15.595 -2.212 1.00 74.19 113 THR A O 1
ATOM 931 N N . ASP A 1 114 ? 28.631 14.331 -1.001 1.00 70.31 114 ASP A N 1
ATOM 932 C CA . ASP A 1 114 ? 27.579 13.599 -0.277 1.00 70.31 114 ASP A CA 1
ATOM 933 C C . ASP A 1 114 ? 26.603 14.531 0.462 1.00 70.31 114 ASP A C 1
ATOM 935 O O . ASP A 1 114 ? 25.396 14.281 0.444 1.00 70.31 114 ASP A O 1
ATOM 939 N N . ASP A 1 115 ? 27.103 15.638 1.020 1.00 68.62 115 ASP A N 1
ATOM 940 C CA . ASP A 1 115 ? 26.291 16.640 1.724 1.00 68.62 115 ASP A CA 1
ATOM 941 C C . ASP A 1 115 ? 25.312 17.360 0.782 1.00 68.62 115 ASP A C 1
ATOM 943 O O . ASP A 1 115 ? 24.163 17.614 1.141 1.00 68.62 115 ASP A O 1
ATOM 947 N N . THR A 1 116 ? 25.725 17.616 -0.464 1.00 81.81 116 THR A N 1
ATOM 948 C CA . THR A 1 116 ? 24.877 18.281 -1.471 1.00 81.81 116 THR A CA 1
ATOM 949 C C . THR A 1 116 ? 23.844 17.349 -2.105 1.00 81.81 116 THR A C 1
ATOM 951 O O . THR A 1 116 ? 22.876 17.810 -2.704 1.00 81.81 116 THR A O 1
ATOM 954 N N . GLU A 1 117 ? 23.989 16.024 -1.988 1.00 85.38 117 GLU A N 1
ATOM 955 C CA . GLU A 1 117 ? 23.077 15.094 -2.665 1.00 85.38 117 GLU A CA 1
ATOM 956 C C . GLU A 1 117 ? 21.645 15.148 -2.124 1.00 85.38 117 GLU A C 1
ATOM 958 O O . GLU A 1 117 ? 20.699 14.965 -2.892 1.00 85.38 117 GLU A O 1
ATOM 963 N N . ALA A 1 118 ? 21.475 15.417 -0.827 1.00 87.88 118 ALA A N 1
ATOM 964 C CA . ALA A 1 118 ? 20.158 15.599 -0.220 1.00 87.88 118 ALA A CA 1
ATOM 965 C C . ALA A 1 118 ? 19.436 16.827 -0.797 1.00 87.88 118 ALA A C 1
ATOM 967 O O . ALA A 1 118 ? 18.250 16.757 -1.121 1.00 87.88 118 ALA A O 1
ATOM 968 N N . GLU A 1 119 ? 20.167 17.924 -0.992 1.00 86.69 119 GLU A N 1
ATOM 969 C CA . GLU A 1 119 ? 19.643 19.163 -1.568 1.00 86.69 119 GLU A CA 1
ATOM 970 C C . GLU A 1 119 ? 19.274 18.976 -3.042 1.00 86.69 119 GLU A C 1
ATOM 972 O O . GLU A 1 119 ? 18.166 19.324 -3.451 1.00 86.69 119 GLU A O 1
ATOM 977 N N . ILE A 1 120 ? 20.152 18.329 -3.817 1.00 86.00 120 ILE A N 1
ATOM 978 C CA . ILE A 1 120 ? 19.925 17.998 -5.232 1.00 86.00 120 ILE A CA 1
ATOM 979 C C . ILE A 1 120 ? 18.692 17.099 -5.388 1.00 86.00 120 ILE A C 1
ATOM 981 O O . ILE A 1 120 ? 17.889 17.292 -6.304 1.00 86.00 120 ILE A O 1
ATOM 985 N N . TRP A 1 121 ? 18.517 16.115 -4.500 1.00 90.44 121 TRP A N 1
ATOM 986 C CA . TRP A 1 121 ? 17.329 15.260 -4.486 1.00 90.44 121 TRP A CA 1
ATOM 987 C C . TRP A 1 121 ? 16.061 16.073 -4.232 1.00 90.44 121 TRP A C 1
ATOM 989 O O . TRP A 1 121 ? 15.094 15.972 -4.991 1.00 90.44 121 TRP A O 1
ATOM 999 N N . ASP A 1 122 ? 16.063 16.888 -3.177 1.00 90.81 122 ASP A N 1
ATOM 1000 C CA . ASP A 1 122 ? 14.906 17.687 -2.787 1.00 90.81 122 ASP A CA 1
ATOM 1001 C C . ASP A 1 122 ? 14.515 18.696 -3.861 1.00 90.81 122 ASP A C 1
ATOM 1003 O O . ASP A 1 122 ? 13.327 18.877 -4.126 1.00 90.81 122 ASP A O 1
ATOM 1007 N N . GLU A 1 123 ? 15.488 19.340 -4.500 1.00 88.75 123 GLU A N 1
ATOM 1008 C CA . GLU A 1 123 ? 15.249 20.290 -5.582 1.00 88.75 123 GLU A CA 1
ATOM 1009 C C . GLU A 1 123 ? 14.625 19.607 -6.808 1.00 88.75 123 GLU A C 1
ATOM 1011 O O . GLU A 1 123 ? 13.611 20.076 -7.345 1.00 88.75 123 GLU A O 1
ATOM 1016 N N . ALA A 1 124 ? 15.157 18.447 -7.204 1.00 86.25 124 ALA A N 1
ATOM 1017 C CA . ALA A 1 124 ? 14.620 17.660 -8.310 1.00 86.25 124 ALA A CA 1
ATOM 1018 C C . ALA A 1 124 ? 13.178 17.195 -8.033 1.00 86.25 124 ALA A C 1
ATOM 1020 O O . ALA A 1 124 ? 12.287 17.308 -8.885 1.00 86.25 124 ALA A O 1
ATOM 1021 N N . VAL A 1 125 ? 12.921 16.718 -6.813 1.00 88.44 125 VAL A N 1
ATOM 1022 C CA . VAL A 1 125 ? 11.597 16.273 -6.362 1.00 88.44 125 VAL A CA 1
ATOM 1023 C C . VAL A 1 125 ? 10.600 17.427 -6.313 1.00 88.44 125 VAL A C 1
ATOM 1025 O O . VAL A 1 125 ? 9.506 17.303 -6.871 1.00 88.44 125 VAL A O 1
ATOM 1028 N N . LYS A 1 126 ? 10.973 18.563 -5.714 1.00 89.38 126 LYS A N 1
ATOM 1029 C CA . LYS A 1 126 ? 10.126 19.765 -5.641 1.00 89.38 126 LYS A CA 1
ATOM 1030 C C . LYS A 1 126 ? 9.766 20.273 -7.030 1.00 89.38 126 LYS A C 1
ATOM 1032 O O . LYS A 1 126 ? 8.614 20.630 -7.273 1.00 89.38 126 LYS A O 1
ATOM 1037 N N . THR A 1 127 ? 10.709 20.254 -7.969 1.00 86.62 127 THR A N 1
ATOM 1038 C CA . THR A 1 127 ? 10.466 20.654 -9.363 1.00 86.62 127 THR A CA 1
ATOM 1039 C C . THR A 1 127 ? 9.377 19.794 -10.009 1.00 86.62 127 THR A C 1
ATOM 1041 O O . THR A 1 127 ? 8.417 20.319 -10.583 1.00 86.62 127 THR A O 1
ATOM 1044 N N . ILE A 1 128 ? 9.453 18.470 -9.852 1.00 81.06 128 ILE A N 1
ATOM 1045 C CA . ILE A 1 128 ? 8.433 17.554 -10.378 1.00 81.06 128 ILE A CA 1
ATOM 1046 C C . ILE A 1 128 ? 7.095 17.718 -9.652 1.00 81.06 128 ILE A C 1
ATOM 1048 O O . ILE A 1 128 ? 6.050 17.762 -10.307 1.00 81.06 128 ILE A O 1
ATOM 1052 N N . ASN A 1 129 ? 7.101 17.811 -8.323 1.00 84.31 129 ASN A N 1
ATOM 1053 C CA . ASN A 1 129 ? 5.889 17.986 -7.521 1.00 84.31 129 ASN A CA 1
ATOM 1054 C C . ASN A 1 129 ? 5.159 19.282 -7.894 1.00 84.31 129 ASN A C 1
ATOM 1056 O O . ASN A 1 129 ? 3.942 19.268 -8.100 1.00 84.31 129 ASN A O 1
ATOM 1060 N N . ASN A 1 130 ? 5.899 20.379 -8.068 1.00 85.19 130 ASN A N 1
ATOM 1061 C CA . ASN A 1 130 ? 5.363 21.661 -8.513 1.00 85.19 130 ASN A CA 1
ATOM 1062 C C . ASN A 1 130 ? 4.758 21.568 -9.914 1.00 85.19 130 ASN A C 1
ATOM 1064 O O . ASN A 1 130 ? 3.624 22.010 -10.106 1.00 85.19 130 ASN A O 1
ATOM 1068 N N . LYS A 1 131 ? 5.455 20.935 -10.866 1.00 82.62 131 LYS A N 1
ATOM 1069 C CA . LYS A 1 131 ? 4.921 20.698 -12.214 1.00 82.62 131 LYS A CA 1
ATOM 1070 C C . LYS A 1 131 ? 3.624 19.888 -12.171 1.00 82.62 131 LYS A C 1
ATOM 1072 O O . LYS A 1 131 ? 2.627 20.296 -12.755 1.00 82.62 131 LYS A O 1
ATOM 1077 N N . GLN A 1 132 ? 3.592 18.789 -11.413 1.00 78.75 132 GLN A N 1
ATOM 1078 C CA . GLN A 1 132 ? 2.382 17.977 -11.255 1.00 78.75 132 GLN A CA 1
ATOM 1079 C C . GLN A 1 132 ? 1.225 18.756 -10.618 1.00 78.75 132 GLN A C 1
ATOM 1081 O O . GLN A 1 132 ? 0.071 18.559 -11.000 1.00 78.75 132 GLN A O 1
ATOM 1086 N N . ARG A 1 133 ? 1.521 19.636 -9.655 1.00 79.38 133 ARG A N 1
ATOM 1087 C CA . ARG A 1 133 ? 0.532 20.503 -9.007 1.00 79.38 133 ARG A CA 1
ATOM 1088 C C . ARG A 1 133 ? -0.058 21.515 -9.990 1.00 79.38 133 ARG A C 1
ATOM 1090 O O . ARG A 1 133 ? -1.265 21.738 -9.954 1.00 79.38 133 ARG A O 1
ATOM 1097 N N . ILE A 1 134 ? 0.769 22.106 -10.853 1.00 79.50 134 ILE A N 1
ATOM 1098 C CA . ILE A 1 134 ? 0.327 23.015 -11.920 1.00 79.50 134 ILE A CA 1
ATOM 1099 C C . ILE A 1 134 ? -0.540 22.251 -12.927 1.00 79.50 134 ILE A C 1
ATOM 1101 O O . ILE A 1 134 ? -1.692 22.624 -13.126 1.00 79.50 134 ILE A O 1
ATOM 1105 N N . ASP A 1 135 ? -0.061 21.118 -13.451 1.00 74.12 135 ASP A N 1
ATOM 1106 C CA . ASP A 1 135 ? -0.805 20.291 -14.414 1.00 74.12 135 ASP A CA 1
ATOM 1107 C C . ASP A 1 135 ? -2.173 19.836 -13.877 1.00 74.12 135 ASP A C 1
ATOM 1109 O O . ASP A 1 135 ? -3.138 19.705 -14.632 1.00 74.12 135 ASP A O 1
ATOM 1113 N N . TYR A 1 136 ? -2.261 19.558 -12.573 1.00 74.62 136 TYR A N 1
ATOM 1114 C CA . TYR A 1 136 ? -3.515 19.193 -11.918 1.00 74.62 136 TYR A CA 1
ATOM 1115 C C . TYR A 1 136 ? -4.480 20.378 -11.826 1.00 74.62 136 TYR A C 1
ATOM 1117 O O . TYR A 1 136 ? -5.654 20.239 -12.165 1.00 74.62 136 TYR A O 1
ATOM 1125 N N . LYS A 1 137 ? -3.988 21.556 -11.418 1.00 80.06 137 LYS A N 1
ATOM 1126 C CA . LYS A 1 137 ? -4.792 22.788 -11.361 1.00 80.06 137 LYS A CA 1
ATOM 1127 C C . LYS A 1 137 ? -5.294 23.212 -12.742 1.00 80.06 137 LYS A C 1
ATOM 1129 O O . LYS A 1 137 ? -6.424 23.662 -12.860 1.00 80.06 137 LYS A O 1
ATOM 1134 N N . GLU A 1 138 ? -4.480 23.022 -13.776 1.00 82.25 138 GLU A N 1
ATOM 1135 C CA . GLU A 1 138 ? -4.825 23.317 -15.171 1.00 82.25 138 GLU A CA 1
ATOM 1136 C C . GLU A 1 138 ? -5.685 22.223 -15.834 1.00 82.25 138 GLU A C 1
ATOM 1138 O O . GLU A 1 138 ? -5.984 22.304 -17.023 1.00 82.25 138 GLU A O 1
ATOM 1143 N N . GLY A 1 139 ? -6.056 21.159 -15.111 1.00 71.31 139 GLY A N 1
ATOM 1144 C CA . GLY A 1 139 ? -6.886 20.067 -15.633 1.00 71.31 139 GLY A CA 1
ATOM 1145 C C . GLY A 1 139 ? -6.196 19.151 -16.654 1.00 71.31 139 GLY A C 1
ATOM 1146 O O . GLY A 1 139 ? -6.795 18.173 -17.106 1.00 71.31 139 GLY A O 1
ATOM 1147 N N . LYS A 1 140 ? -4.919 19.395 -16.978 1.00 60.94 140 LYS A N 1
ATOM 1148 C CA . LYS A 1 140 ? -4.087 18.552 -17.859 1.00 60.94 140 LYS A CA 1
ATOM 1149 C C . LYS A 1 140 ? -3.828 17.166 -17.260 1.00 60.94 140 LYS A C 1
ATOM 1151 O O . LYS A 1 140 ? -3.513 16.214 -17.976 1.00 60.94 140 LYS A O 1
ATOM 1156 N N . ARG A 1 141 ? -3.969 17.030 -15.938 1.00 60.12 141 ARG A N 1
ATOM 1157 C CA . ARG A 1 141 ? -3.756 15.790 -15.185 1.00 60.12 141 ARG A CA 1
ATOM 1158 C C . ARG A 1 141 ? -4.895 15.551 -14.194 1.00 60.12 141 ARG A C 1
ATOM 1160 O O . ARG A 1 141 ? -5.260 16.436 -13.438 1.00 60.12 141 ARG A O 1
ATOM 1167 N N . LYS A 1 142 ? -5.412 14.315 -14.143 1.00 61.12 142 LYS A N 1
ATOM 1168 C CA . LYS A 1 142 ? -6.526 13.945 -13.241 1.00 61.12 142 LYS A CA 1
ATOM 1169 C C . LYS A 1 142 ? -6.103 13.561 -11.819 1.00 61.12 142 LYS A C 1
ATOM 1171 O O . LYS A 1 142 ? -6.950 13.511 -10.940 1.00 61.12 142 LYS A O 1
ATOM 1176 N N . THR A 1 143 ? -4.827 13.240 -11.597 1.00 56.44 143 THR A N 1
ATOM 1177 C CA . THR A 1 143 ? -4.297 12.774 -10.301 1.00 56.44 143 THR A CA 1
ATOM 1178 C C . THR A 1 143 ? -2.844 13.201 -10.120 1.00 56.44 143 THR A C 1
ATOM 1180 O O . THR A 1 143 ? -2.044 13.011 -11.042 1.00 56.44 143 THR A O 1
ATOM 1183 N N . THR A 1 144 ? -2.468 13.683 -8.937 1.00 63.44 144 THR A N 1
ATOM 1184 C CA . THR A 1 144 ? -1.066 13.928 -8.566 1.00 63.44 144 THR A CA 1
ATOM 1185 C C . THR A 1 144 ? -0.462 12.705 -7.878 1.00 63.44 144 THR A C 1
ATOM 1187 O O . THR A 1 144 ? -1.141 11.970 -7.164 1.00 63.44 144 THR A O 1
ATOM 1190 N N . ARG A 1 145 ? 0.827 12.461 -8.111 1.00 68.38 145 ARG A N 1
ATOM 1191 C CA . ARG A 1 145 ? 1.623 11.471 -7.383 1.00 68.38 145 ARG A CA 1
ATOM 1192 C C . ARG A 1 145 ? 2.880 12.174 -6.896 1.00 68.38 145 ARG A C 1
ATOM 1194 O O . ARG A 1 145 ? 3.858 12.277 -7.638 1.00 68.38 145 ARG A O 1
ATOM 1201 N N . TYR A 1 146 ? 2.797 12.703 -5.682 1.00 76.75 146 TYR A N 1
ATOM 1202 C CA . TYR A 1 146 ? 3.908 13.410 -5.062 1.00 76.75 146 TYR A CA 1
ATOM 1203 C C . TYR A 1 146 ? 5.064 12.449 -4.797 1.00 76.75 146 TYR A C 1
ATOM 1205 O O . TYR A 1 146 ? 4.853 11.288 -4.445 1.00 76.75 146 TYR A O 1
ATOM 1213 N N . LEU A 1 147 ? 6.276 12.932 -5.038 1.00 84.38 147 LEU A N 1
ATOM 1214 C CA . LEU A 1 147 ? 7.517 12.211 -4.809 1.00 84.38 147 LEU A CA 1
ATOM 1215 C C . LEU A 1 147 ? 8.076 12.579 -3.425 1.00 84.38 147 LEU A C 1
ATOM 1217 O O . LEU A 1 147 ? 7.867 13.714 -2.978 1.00 84.38 147 LEU A O 1
ATOM 1221 N N . PRO A 1 148 ? 8.739 11.638 -2.734 1.00 80.69 148 PRO A N 1
ATOM 1222 C CA . PRO A 1 148 ? 9.281 11.877 -1.403 1.00 80.69 148 PRO A CA 1
ATOM 1223 C C . PRO A 1 148 ? 10.564 12.709 -1.447 1.00 80.69 148 PRO A C 1
ATOM 1225 O O . PRO A 1 148 ? 11.391 12.539 -2.342 1.00 80.69 148 PRO A O 1
ATOM 1228 N N . LEU A 1 149 ? 10.754 13.561 -0.443 1.00 90.56 149 LEU A N 1
ATOM 1229 C CA . LEU A 1 149 ? 12.018 14.251 -0.187 1.00 90.56 149 LEU A CA 1
ATOM 1230 C C . LEU A 1 149 ? 13.098 13.258 0.274 1.00 90.56 149 LEU A C 1
ATOM 1232 O O . LEU A 1 149 ? 12.831 12.075 0.510 1.00 90.56 149 LEU A O 1
ATOM 1236 N N . HIS A 1 150 ? 14.335 13.729 0.400 1.00 90.81 150 HIS A N 1
ATOM 1237 C CA . HIS A 1 150 ? 15.514 12.913 0.688 1.00 90.81 150 HIS A CA 1
ATOM 1238 C C . HIS A 1 150 ? 15.367 12.103 1.986 1.00 90.81 150 HIS A C 1
ATOM 1240 O O . HIS A 1 150 ? 15.811 10.956 2.052 1.00 90.81 150 HIS A O 1
ATOM 1246 N N . ASN A 1 151 ? 14.692 12.672 2.989 1.00 83.06 151 ASN A N 1
ATOM 1247 C CA . ASN A 1 151 ? 14.409 12.067 4.292 1.00 83.06 151 ASN A CA 1
ATOM 1248 C C . ASN A 1 151 ? 13.240 11.064 4.271 1.00 83.06 151 ASN A C 1
ATOM 1250 O O . ASN A 1 151 ? 12.868 10.521 5.310 1.00 83.06 151 ASN A O 1
ATOM 1254 N N . GLY A 1 152 ? 12.640 10.821 3.104 1.00 70.88 152 GLY A N 1
ATOM 1255 C CA . GLY A 1 152 ? 11.497 9.930 2.957 1.00 70.88 152 GLY A CA 1
ATOM 1256 C C . GLY A 1 152 ? 10.187 10.522 3.466 1.00 70.88 152 GLY A C 1
ATOM 1257 O O . GLY A 1 152 ? 9.288 9.774 3.843 1.00 70.88 152 GLY A O 1
ATOM 1258 N N . ILE A 1 153 ? 10.055 11.848 3.483 1.00 73.12 153 ILE A N 1
ATOM 1259 C CA . ILE A 1 153 ? 8.821 12.554 3.841 1.00 73.12 153 ILE A CA 1
ATOM 1260 C C . ILE A 1 153 ? 8.317 13.314 2.610 1.00 73.12 153 ILE A C 1
ATOM 1262 O O . ILE A 1 153 ? 9.096 13.874 1.844 1.00 73.12 153 ILE A O 1
ATOM 1266 N N . TYR A 1 154 ? 7.008 13.326 2.377 1.00 71.12 154 TYR A N 1
ATOM 1267 C CA . TYR A 1 154 ? 6.399 14.196 1.370 1.00 71.12 154 TYR A CA 1
ATOM 1268 C C . TYR A 1 154 ? 6.358 15.652 1.853 1.00 71.12 154 TYR A C 1
ATOM 1270 O O . TYR A 1 154 ? 6.360 15.918 3.050 1.00 71.12 154 TYR A O 1
ATOM 1278 N N . GLU A 1 155 ? 6.192 16.613 0.941 1.00 71.50 155 GLU A N 1
ATOM 1279 C CA . GLU A 1 155 ? 6.020 18.036 1.301 1.00 71.50 155 GLU A CA 1
ATOM 1280 C C . GLU A 1 155 ? 4.840 18.293 2.260 1.00 71.50 155 GLU A C 1
ATOM 1282 O O . GLU A 1 155 ? 4.824 19.288 2.976 1.00 71.50 155 GLU A O 1
ATOM 1287 N N . SER A 1 156 ? 3.862 17.383 2.318 1.00 68.81 156 SER A N 1
ATOM 1288 C CA . SER A 1 156 ? 2.745 17.441 3.267 1.00 68.81 156 SER A CA 1
ATOM 1289 C C . SER A 1 156 ? 3.106 17.028 4.701 1.00 68.81 156 SER A C 1
ATOM 1291 O O . SER A 1 156 ? 2.227 17.027 5.558 1.00 68.81 156 SER A O 1
ATOM 1293 N N . GLY A 1 157 ? 4.344 16.597 4.960 1.00 64.50 157 GLY A N 1
ATOM 1294 C CA . GLY A 1 157 ? 4.787 16.073 6.257 1.00 64.50 157 GLY A CA 1
ATOM 1295 C C . GLY A 1 157 ? 4.431 14.602 6.515 1.00 64.50 157 GLY A C 1
ATOM 1296 O O . GLY A 1 157 ? 4.647 14.108 7.616 1.00 64.50 157 GLY A O 1
ATOM 1297 N N . ILE A 1 158 ? 3.884 13.888 5.523 1.00 60.72 158 ILE A N 1
ATOM 1298 C CA . ILE A 1 158 ? 3.539 12.460 5.639 1.00 60.72 158 ILE A CA 1
ATOM 1299 C C . ILE A 1 158 ? 4.748 11.613 5.237 1.00 60.72 158 ILE A C 1
ATOM 1301 O O . ILE A 1 158 ? 5.366 11.877 4.206 1.00 60.72 158 ILE A O 1
ATOM 1305 N N . HIS A 1 159 ? 5.054 10.571 6.010 1.00 58.31 159 HIS A N 1
ATOM 1306 C CA . HIS A 1 159 ? 6.107 9.620 5.661 1.00 58.31 159 HIS A CA 1
ATOM 1307 C C . HIS A 1 159 ? 5.759 8.809 4.408 1.00 58.31 159 HIS A C 1
ATOM 1309 O O . HIS A 1 159 ? 4.641 8.324 4.225 1.00 58.31 159 HIS A O 1
ATOM 1315 N N . SER A 1 160 ? 6.753 8.648 3.548 1.00 63.50 160 SER A N 1
ATOM 1316 C CA . SER A 1 160 ? 6.709 7.804 2.366 1.00 63.50 160 SER A CA 1
ATOM 1317 C C . SER A 1 160 ? 6.966 6.351 2.735 1.00 63.50 160 SER A C 1
ATOM 1319 O O . SER A 1 160 ? 7.926 6.037 3.433 1.00 63.50 160 SER A O 1
ATOM 1321 N N . THR A 1 161 ? 6.158 5.448 2.184 1.00 59.94 161 THR A N 1
ATOM 1322 C CA . THR A 1 161 ? 6.368 3.998 2.293 1.00 59.94 161 THR A CA 1
ATOM 1323 C C . THR A 1 161 ? 7.572 3.509 1.488 1.00 59.94 161 THR A C 1
ATOM 1325 O O . THR A 1 161 ? 8.036 2.398 1.706 1.00 59.94 161 THR A O 1
ATOM 1328 N N . CYS A 1 162 ? 8.086 4.322 0.559 1.00 54.56 162 CYS A N 1
ATOM 1329 C CA . CYS A 1 162 ? 9.218 3.968 -0.296 1.00 54.56 162 CYS A CA 1
ATOM 1330 C C . CYS A 1 162 ? 10.542 4.624 0.124 1.00 54.56 162 CYS A C 1
ATOM 1332 O O . CYS A 1 162 ? 11.542 4.474 -0.571 1.00 54.56 162 CYS A O 1
ATOM 1334 N N . GLY A 1 163 ? 10.559 5.355 1.244 1.00 77.69 163 GLY A N 1
ATOM 1335 C CA . GLY A 1 163 ? 11.741 6.082 1.704 1.00 77.69 163 GLY A CA 1
ATOM 1336 C C . GLY A 1 163 ? 12.075 7.295 0.830 1.00 77.69 163 GLY A C 1
ATOM 1337 O O . GLY A 1 163 ? 11.177 7.919 0.260 1.00 77.69 163 GLY A O 1
ATOM 1338 N N . GLY A 1 164 ? 13.365 7.639 0.778 1.00 82.50 164 GLY A N 1
ATOM 1339 C CA . GLY A 1 164 ? 13.928 8.791 0.064 1.00 82.50 164 GLY A CA 1
ATOM 1340 C C . GLY A 1 164 ? 15.318 8.480 -0.502 1.00 82.50 164 GLY A C 1
ATOM 1341 O O . GLY A 1 164 ? 15.571 7.363 -0.951 1.00 82.50 164 GLY A O 1
ATOM 1342 N N . LEU A 1 165 ? 16.248 9.434 -0.438 1.00 87.56 165 LEU A N 1
ATOM 1343 C CA . LEU A 1 165 ? 17.574 9.316 -1.059 1.00 87.56 165 LEU A CA 1
ATOM 1344 C C . LEU A 1 165 ? 18.357 8.084 -0.571 1.00 87.56 165 LEU A C 1
ATOM 1346 O O . LEU A 1 165 ? 18.975 7.389 -1.376 1.00 87.56 165 LEU A O 1
ATOM 1350 N N . LYS A 1 166 ? 18.305 7.775 0.732 1.00 85.06 166 LYS A N 1
ATOM 1351 C CA . LYS A 1 166 ? 18.977 6.591 1.295 1.00 85.06 166 LYS A CA 1
ATOM 1352 C C . LYS A 1 166 ? 18.459 5.289 0.672 1.00 85.06 166 LYS A C 1
ATOM 1354 O O . LYS A 1 166 ? 19.253 4.497 0.172 1.00 85.06 166 LYS A O 1
ATOM 1359 N N . ALA A 1 167 ? 17.137 5.122 0.626 1.00 75.19 167 ALA A N 1
ATOM 1360 C CA . ALA A 1 167 ? 16.496 3.947 0.036 1.00 75.19 167 ALA A CA 1
ATOM 1361 C C . ALA A 1 167 ? 16.824 3.813 -1.462 1.00 75.19 167 ALA A C 1
ATOM 1363 O O . ALA A 1 167 ? 17.031 2.708 -1.963 1.00 75.19 167 ALA A O 1
ATOM 1364 N N . TRP A 1 168 ? 16.933 4.938 -2.180 1.00 85.25 168 TRP A N 1
ATOM 1365 C CA . TRP A 1 168 ? 17.367 4.937 -3.577 1.00 85.25 168 TRP A CA 1
ATOM 1366 C C . TRP A 1 168 ? 18.809 4.455 -3.740 1.00 85.25 168 TRP A C 1
ATOM 1368 O O . TRP A 1 168 ? 19.068 3.612 -4.595 1.00 85.25 168 TRP A O 1
ATOM 1378 N N . LYS A 1 169 ? 19.745 4.949 -2.920 1.00 83.19 169 LYS A N 1
ATOM 1379 C CA . LYS A 1 169 ? 21.151 4.516 -2.962 1.00 83.19 169 LYS A CA 1
ATOM 1380 C C . LYS A 1 169 ? 21.287 3.016 -2.705 1.00 83.19 169 LYS A C 1
ATOM 1382 O O . LYS A 1 169 ? 21.996 2.339 -3.445 1.00 83.19 169 LYS A O 1
ATOM 1387 N N . GLU A 1 170 ? 20.579 2.504 -1.701 1.00 79.62 170 GLU A N 1
ATOM 1388 C CA . GLU A 1 170 ? 20.546 1.075 -1.363 1.00 79.62 170 GLU A CA 1
ATOM 1389 C C . GLU A 1 170 ? 19.977 0.244 -2.519 1.00 79.62 170 GLU A C 1
ATOM 1391 O O . GLU A 1 170 ? 20.594 -0.730 -2.946 1.00 79.62 170 GLU A O 1
ATOM 1396 N N . THR A 1 171 ? 18.859 0.691 -3.099 1.00 72.62 171 THR A N 1
ATOM 1397 C CA . THR A 1 171 ? 18.240 0.050 -4.268 1.00 72.62 171 THR A CA 1
ATOM 1398 C C . THR A 1 171 ? 19.194 0.025 -5.460 1.00 72.62 171 THR A C 1
ATOM 1400 O O . THR A 1 171 ? 19.400 -1.015 -6.077 1.00 72.62 171 THR A O 1
ATOM 1403 N N . LYS A 1 172 ? 19.818 1.162 -5.780 1.00 75.69 172 LYS A N 1
ATOM 1404 C CA . LYS A 1 172 ? 20.749 1.282 -6.904 1.00 75.69 172 LYS A CA 1
ATOM 1405 C C . LYS A 1 172 ? 21.960 0.369 -6.722 1.00 75.69 172 LYS A C 1
ATOM 1407 O O . LYS A 1 172 ? 22.345 -0.304 -7.669 1.00 75.69 172 LYS A O 1
ATOM 1412 N N . ALA A 1 173 ? 22.518 0.309 -5.512 1.00 71.19 173 ALA A N 1
ATOM 1413 C CA . ALA A 1 173 ? 23.637 -0.572 -5.192 1.00 71.19 173 ALA A CA 1
ATOM 1414 C C . ALA A 1 173 ? 23.265 -2.061 -5.300 1.00 71.19 173 ALA A C 1
ATOM 1416 O O . ALA A 1 173 ? 24.069 -2.850 -5.796 1.00 71.19 173 ALA A O 1
ATOM 1417 N N . ALA A 1 174 ? 22.053 -2.437 -4.878 1.00 67.19 174 ALA A N 1
ATOM 1418 C CA . ALA A 1 174 ? 21.541 -3.803 -4.987 1.00 67.19 174 ALA A CA 1
ATOM 1419 C C . ALA A 1 174 ? 21.284 -4.223 -6.446 1.00 67.19 174 ALA A C 1
ATOM 1421 O O . ALA A 1 174 ? 21.543 -5.368 -6.810 1.00 67.19 174 ALA A O 1
ATOM 1422 N N . LEU A 1 175 ? 20.821 -3.294 -7.289 1.00 65.88 175 LEU A N 1
ATOM 1423 C CA . LEU A 1 175 ? 20.593 -3.525 -8.720 1.00 65.88 175 LEU A CA 1
ATOM 1424 C C . LEU A 1 175 ? 21.895 -3.662 -9.516 1.00 65.88 175 LEU A C 1
ATOM 1426 O O . LEU A 1 175 ? 21.966 -4.449 -10.455 1.00 65.88 175 LEU A O 1
ATOM 1430 N N . SER A 1 176 ? 22.924 -2.893 -9.159 1.00 58.47 176 SER A N 1
ATOM 1431 C CA . SER A 1 176 ? 24.120 -2.714 -9.982 1.00 58.47 176 SER A CA 1
ATOM 1432 C C . SER A 1 176 ? 25.267 -3.664 -9.630 1.00 58.47 176 SER A C 1
ATOM 1434 O O . SER A 1 176 ? 26.403 -3.199 -9.647 1.00 58.47 176 SER A O 1
ATOM 1436 N N . GLY A 1 177 ? 25.006 -4.922 -9.241 1.00 47.34 177 GLY A N 1
ATOM 1437 C CA . GLY A 1 177 ? 26.002 -5.902 -8.760 1.00 47.34 177 GLY A CA 1
ATOM 1438 C C . GLY A 1 177 ? 27.439 -5.664 -9.269 1.00 47.34 177 GLY A C 1
ATOM 1439 O O . GLY A 1 177 ? 27.826 -6.185 -10.304 1.00 47.34 177 GLY A O 1
ATOM 1440 N N . LYS A 1 178 ? 28.214 -4.861 -8.518 1.00 35.88 178 LYS A N 1
ATOM 1441 C CA . LYS A 1 178 ? 29.528 -4.258 -8.851 1.00 35.88 178 LYS A CA 1
ATOM 1442 C C . LYS A 1 178 ? 29.591 -3.258 -10.043 1.00 35.88 178 LYS A C 1
ATOM 1444 O O . LYS A 1 178 ? 29.621 -3.628 -11.207 1.00 35.88 178 LYS A O 1
ATOM 1449 N N . SER A 1 179 ? 29.904 -2.005 -9.673 1.00 31.20 179 SER A N 1
ATOM 1450 C CA . SER A 1 179 ? 30.544 -0.912 -10.445 1.00 31.20 179 SER A CA 1
ATOM 1451 C C . SER A 1 179 ? 29.697 -0.113 -11.453 1.00 31.20 179 SER A C 1
ATOM 1453 O O . SER A 1 179 ? 29.312 -0.582 -12.518 1.00 31.20 179 SER A O 1
ATOM 1455 N N . LEU A 1 180 ? 29.488 1.168 -11.123 1.00 29.73 180 LEU A N 1
ATOM 1456 C CA . LEU A 1 180 ? 28.779 2.172 -11.919 1.00 29.73 180 LEU A CA 1
ATOM 1457 C C . LEU A 1 180 ? 29.741 2.913 -12.862 1.00 29.73 180 LEU A C 1
ATOM 1459 O O . LEU A 1 180 ? 30.584 3.685 -12.403 1.00 29.73 180 LEU A O 1
ATOM 1463 N N . LYS A 1 181 ? 29.544 2.785 -14.179 1.00 30.89 181 LYS A N 1
ATOM 1464 C CA . LYS A 1 181 ? 30.021 3.780 -15.152 1.00 30.89 181 LYS A CA 1
ATOM 1465 C C . LYS A 1 181 ? 28.842 4.392 -15.921 1.00 30.89 181 LYS A C 1
ATOM 1467 O O . LYS A 1 181 ? 28.245 3.753 -16.769 1.00 30.89 181 LYS A O 1
ATOM 1472 N N . TYR A 1 182 ? 28.559 5.639 -15.538 1.00 39.72 182 TYR A N 1
ATOM 1473 C CA . TYR A 1 182 ? 28.025 6.804 -16.267 1.00 39.72 182 TYR A CA 1
ATOM 1474 C C . TYR A 1 182 ? 27.032 6.613 -17.433 1.00 39.72 182 TYR A C 1
ATOM 1476 O O . TYR A 1 182 ? 27.392 6.117 -18.493 1.00 39.72 182 TYR A O 1
ATOM 1484 N N . LEU A 1 183 ? 25.842 7.212 -17.284 1.00 35.06 183 LEU A N 1
ATOM 1485 C CA . LEU A 1 183 ? 24.938 7.556 -18.392 1.00 35.06 183 LEU A CA 1
ATOM 1486 C C . LEU A 1 183 ? 25.482 8.767 -19.183 1.00 35.06 183 LEU A C 1
ATOM 1488 O O . LEU A 1 183 ? 25.901 9.768 -18.590 1.00 35.06 183 LEU A O 1
ATOM 1492 N N . ASN A 1 184 ? 25.463 8.702 -20.514 1.00 34.16 184 ASN A N 1
ATOM 1493 C CA . ASN A 1 184 ? 25.962 9.729 -21.431 1.00 34.16 184 ASN A CA 1
ATOM 1494 C C . ASN A 1 184 ? 24.853 10.685 -21.942 1.00 34.16 184 ASN A C 1
ATOM 1496 O O . ASN A 1 184 ? 23.669 10.549 -21.641 1.00 34.16 184 ASN A O 1
ATOM 1500 N N . ARG A 1 185 ? 25.248 11.727 -22.693 1.00 36.94 185 ARG A N 1
ATOM 1501 C CA . ARG A 1 185 ? 24.384 12.860 -23.090 1.00 36.94 185 ARG A CA 1
ATOM 1502 C C . ARG A 1 185 ? 23.193 12.495 -23.977 1.00 36.94 185 ARG A C 1
ATOM 1504 O O . ARG A 1 185 ? 22.166 13.152 -23.856 1.00 36.94 185 ARG A O 1
ATOM 1511 N N . LYS A 1 186 ? 23.318 11.483 -24.835 1.00 40.66 186 LYS A N 1
ATOM 1512 C CA . LYS A 1 186 ? 22.262 11.081 -25.782 1.00 40.66 186 LYS A CA 1
ATOM 1513 C C . LYS A 1 186 ? 21.170 10.246 -25.119 1.00 40.66 186 LYS A C 1
ATOM 1515 O O . LYS A 1 186 ? 19.992 10.411 -25.431 1.00 40.66 186 LYS A O 1
ATOM 1520 N N . GLU A 1 187 ? 21.539 9.469 -24.104 1.00 40.84 187 GLU A N 1
ATOM 1521 C CA . GLU A 1 187 ? 20.604 8.708 -23.266 1.00 40.84 187 GLU A CA 1
ATOM 1522 C C . GLU A 1 187 ? 19.628 9.628 -22.507 1.00 40.84 187 GLU A C 1
ATOM 1524 O O . GLU A 1 187 ? 18.505 9.225 -22.196 1.00 40.84 187 GLU A O 1
ATOM 1529 N N . ARG A 1 188 ? 20.012 10.901 -22.295 1.00 45.78 188 ARG A N 1
ATOM 1530 C CA . ARG A 1 188 ? 19.183 11.954 -21.680 1.00 45.78 188 ARG A CA 1
ATOM 1531 C C . ARG A 1 188 ? 18.037 12.438 -22.582 1.00 45.78 188 ARG A C 1
ATOM 1533 O O . ARG A 1 188 ? 16.926 12.629 -22.098 1.00 45.78 188 ARG A O 1
ATOM 1540 N N . GLU A 1 189 ? 18.264 12.585 -23.889 1.00 37.56 189 GLU A N 1
ATOM 1541 C CA . GLU A 1 189 ? 17.297 13.184 -24.834 1.00 37.56 189 GLU A CA 1
ATOM 1542 C C . GLU A 1 189 ? 16.161 12.223 -25.244 1.00 37.56 189 GLU A C 1
ATOM 1544 O O . GLU A 1 189 ? 15.061 12.641 -25.615 1.00 37.56 189 GLU A O 1
ATOM 1549 N N . ILE A 1 190 ? 16.390 10.909 -25.152 1.00 42.16 190 ILE A N 1
ATOM 1550 C CA . ILE A 1 190 ? 15.388 9.877 -25.472 1.00 42.16 190 ILE A CA 1
ATOM 1551 C C . ILE A 1 190 ? 14.338 9.745 -24.349 1.00 42.16 190 ILE A C 1
ATOM 1553 O O . ILE A 1 190 ? 13.192 9.370 -24.617 1.00 42.16 190 ILE A O 1
ATOM 1557 N N . MET A 1 191 ? 14.695 10.084 -23.104 1.00 39.53 191 MET A N 1
ATOM 1558 C CA . MET A 1 191 ? 13.802 9.993 -21.941 1.00 39.53 191 MET A CA 1
ATOM 1559 C C . MET A 1 191 ? 12.833 11.183 -21.801 1.00 39.53 191 MET A C 1
ATOM 1561 O O . MET A 1 191 ? 11.742 11.013 -21.253 1.00 39.53 191 MET A O 1
ATOM 1565 N N . ASP A 1 192 ? 13.160 12.353 -22.362 1.00 37.16 192 ASP A N 1
ATOM 1566 C CA . ASP A 1 192 ? 12.341 13.576 -22.269 1.00 37.16 192 ASP A CA 1
ATOM 1567 C C . ASP A 1 192 ? 10.962 13.473 -22.955 1.00 37.16 192 ASP A C 1
ATOM 1569 O O . ASP A 1 192 ? 10.023 14.178 -22.583 1.00 37.16 192 ASP A O 1
ATOM 1573 N N . ARG A 1 193 ? 10.781 12.558 -23.918 1.00 40.69 193 ARG A N 1
ATOM 1574 C CA . ARG A 1 193 ? 9.548 12.471 -24.727 1.00 40.69 193 ARG A CA 1
ATOM 1575 C C . ARG A 1 193 ? 8.345 11.790 -24.058 1.00 40.69 193 ARG A C 1
ATOM 1577 O O . ARG A 1 193 ? 7.248 11.897 -24.597 1.00 40.69 193 ARG A O 1
ATOM 1584 N N . TYR A 1 194 ? 8.499 11.127 -22.907 1.00 42.19 194 TYR A N 1
ATOM 1585 C CA . TYR A 1 194 ? 7.449 10.239 -22.364 1.00 42.19 194 TYR A CA 1
ATOM 1586 C C . TYR A 1 194 ? 6.951 10.559 -20.947 1.00 42.19 194 TYR A C 1
ATOM 1588 O O . TYR A 1 194 ? 6.139 9.820 -20.395 1.00 42.19 194 TYR A O 1
ATOM 1596 N N . THR A 1 195 ? 7.317 11.708 -20.370 1.00 35.31 195 THR A N 1
ATOM 1597 C CA . THR A 1 195 ? 6.736 12.164 -19.085 1.00 35.31 195 THR A CA 1
ATOM 1598 C C . THR A 1 195 ? 5.321 12.767 -19.217 1.00 35.31 195 THR A C 1
ATOM 1600 O O . THR A 1 195 ? 4.745 13.242 -18.234 1.00 35.31 195 THR A O 1
ATOM 1603 N N . GLY A 1 196 ? 4.712 12.701 -20.410 1.00 27.30 196 GLY A N 1
ATOM 1604 C CA . GLY A 1 196 ? 3.404 13.273 -20.734 1.00 27.30 196 GLY A CA 1
ATOM 1605 C C . GLY A 1 196 ? 2.289 12.257 -21.032 1.00 27.30 196 GLY A C 1
ATOM 1606 O O . GLY A 1 196 ? 2.122 11.826 -22.164 1.00 27.30 196 GLY A O 1
ATOM 1607 N N . SER A 1 197 ? 1.421 12.055 -20.036 1.00 27.77 197 SER A N 1
ATOM 1608 C CA . SER A 1 197 ? -0.028 11.779 -20.152 1.00 27.77 197 SER A CA 1
ATOM 1609 C C . SER A 1 197 ? -0.589 10.347 -20.364 1.00 27.77 197 SER A C 1
ATOM 1611 O O . SER A 1 197 ? -0.111 9.551 -21.162 1.00 27.77 197 SER A O 1
ATOM 1613 N N . TYR A 1 198 ? -1.712 10.143 -19.645 1.00 28.50 198 TYR A N 1
ATOM 1614 C CA . TYR A 1 198 ? -2.808 9.154 -19.748 1.00 28.50 198 TYR A CA 1
ATOM 1615 C C . TYR A 1 198 ? -2.550 7.699 -19.277 1.00 28.50 198 TYR A C 1
ATOM 1617 O O . TYR A 1 198 ? -1.524 7.100 -19.544 1.00 28.50 198 TYR A O 1
ATOM 1625 N N . LYS A 1 199 ? -3.441 7.098 -18.458 1.00 29.77 199 LYS A N 1
ATOM 1626 C CA . LYS A 1 199 ? -4.657 6.471 -19.016 1.00 29.77 199 LYS A CA 1
ATOM 1627 C C . LYS A 1 199 ? -4.871 4.960 -18.799 1.00 29.77 199 LYS A C 1
ATOM 1629 O O . LYS A 1 199 ? -5.158 4.322 -19.793 1.00 29.77 199 LYS A O 1
ATOM 1634 N N . ASN A 1 200 ? -4.824 4.417 -17.576 1.00 28.34 200 ASN A N 1
ATOM 1635 C CA . ASN A 1 200 ? -5.254 3.044 -17.203 1.00 28.34 200 ASN A CA 1
ATOM 1636 C C . ASN A 1 200 ? -4.469 1.810 -17.729 1.00 28.34 200 ASN A C 1
ATOM 1638 O O . ASN A 1 200 ? -3.809 1.832 -18.760 1.00 28.34 200 ASN A O 1
ATOM 1642 N N . ALA A 1 201 ? -4.634 0.736 -16.943 1.00 23.80 201 ALA A N 1
ATOM 1643 C CA . ALA A 1 201 ? -4.271 -0.679 -17.096 1.00 23.80 201 ALA A CA 1
ATOM 1644 C C . ALA A 1 201 ? -2.795 -1.101 -16.894 1.00 23.80 201 ALA A C 1
ATOM 1646 O O . ALA A 1 201 ? -1.881 -0.746 -17.644 1.00 23.80 201 ALA A O 1
ATOM 1647 N N . ASN A 1 202 ? -2.629 -1.887 -15.828 1.00 28.50 202 ASN A N 1
ATOM 1648 C CA . ASN A 1 202 ? -1.594 -2.885 -15.553 1.00 28.50 202 ASN A CA 1
ATOM 1649 C C . ASN A 1 202 ? -2.360 -4.220 -15.369 1.00 28.50 202 ASN A C 1
ATOM 1651 O O . ASN A 1 202 ? -3.507 -4.157 -14.902 1.00 28.50 202 ASN A O 1
ATOM 1655 N N . PRO A 1 203 ? -1.786 -5.387 -15.704 1.00 36.09 203 PRO A N 1
ATOM 1656 C CA . PRO A 1 203 ? -1.230 -6.174 -14.602 1.00 36.09 203 PRO A CA 1
ATOM 1657 C C . PRO A 1 203 ? 0.078 -6.935 -14.903 1.00 36.09 203 PRO A C 1
ATOM 1659 O O . PRO A 1 203 ? 0.493 -7.137 -16.035 1.00 36.09 203 PRO A O 1
ATOM 1662 N N . GLU A 1 204 ? 0.708 -7.290 -13.788 1.00 33.28 204 GLU A N 1
ATOM 1663 C CA . GLU A 1 204 ? 1.996 -7.934 -13.511 1.00 33.28 204 GLU A CA 1
ATOM 1664 C C . GLU A 1 204 ? 2.274 -9.298 -14.170 1.00 33.28 204 GLU A C 1
ATOM 1666 O O . GLU A 1 204 ? 1.363 -10.070 -14.438 1.00 33.28 204 GLU A O 1
ATOM 1671 N N . VAL A 1 205 ? 3.567 -9.638 -14.247 1.00 27.00 205 VAL A N 1
ATOM 1672 C CA . VAL A 1 205 ? 4.108 -11.016 -14.206 1.00 27.00 205 VAL A CA 1
ATOM 1673 C C . VAL A 1 205 ? 5.451 -11.005 -13.454 1.00 27.00 205 VAL A C 1
ATOM 1675 O O . VAL A 1 205 ? 6.496 -10.919 -14.073 1.00 27.00 205 VAL A O 1
ATOM 1678 N N . ALA A 1 206 ? 5.457 -10.993 -12.122 1.00 29.05 206 ALA A N 1
ATOM 1679 C CA . ALA A 1 206 ? 6.677 -11.309 -11.371 1.00 29.05 206 ALA A CA 1
ATOM 1680 C C . ALA A 1 206 ? 6.705 -12.820 -11.146 1.00 29.05 206 ALA A C 1
ATOM 1682 O O . ALA A 1 206 ? 5.674 -13.388 -10.785 1.00 29.05 206 ALA A O 1
ATOM 1683 N N . CYS A 1 207 ? 7.855 -13.465 -11.350 1.00 26.61 207 CYS A N 1
ATOM 1684 C CA . CYS A 1 207 ? 8.067 -14.850 -10.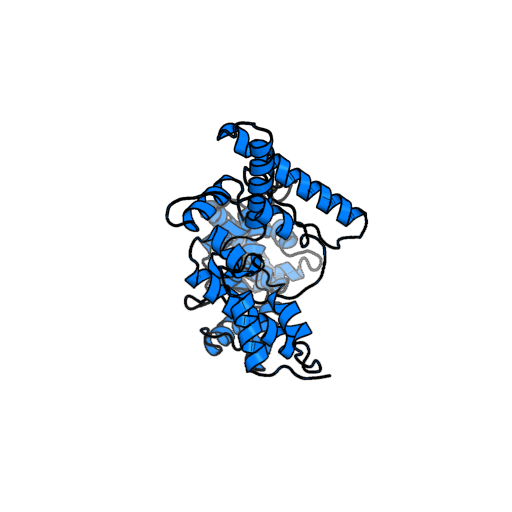939 1.00 26.61 207 CYS A CA 1
ATOM 1685 C C . CYS A 1 207 ? 7.794 -14.989 -9.436 1.00 26.61 207 CYS A C 1
ATOM 1687 O O . CYS A 1 207 ? 8.516 -14.456 -8.596 1.00 26.61 207 CYS A O 1
ATOM 1689 N N . LEU A 1 208 ? 6.712 -15.699 -9.137 1.00 33.28 208 LEU A N 1
ATOM 1690 C CA . LEU A 1 208 ? 6.181 -15.948 -7.811 1.00 33.28 208 LEU A CA 1
ATOM 1691 C C . LEU A 1 208 ? 7.100 -16.926 -7.068 1.00 33.28 208 LEU A C 1
ATOM 1693 O O . LEU A 1 208 ? 7.192 -18.102 -7.420 1.00 33.28 208 LEU A O 1
ATOM 1697 N N . THR A 1 209 ? 7.705 -16.470 -5.971 1.00 33.50 209 THR A N 1
ATOM 1698 C CA . THR A 1 209 ? 7.639 -17.280 -4.752 1.00 33.50 209 THR A CA 1
ATOM 1699 C C . THR A 1 209 ? 6.175 -17.650 -4.557 1.00 33.50 209 THR A C 1
ATOM 1701 O O . THR A 1 209 ? 5.322 -16.778 -4.697 1.00 33.50 209 THR A O 1
ATOM 1704 N N . GLU A 1 210 ? 5.888 -18.928 -4.314 1.00 44.62 210 GLU A N 1
ATOM 1705 C CA . GLU A 1 210 ? 4.534 -19.458 -4.135 1.00 44.62 210 GLU A CA 1
ATOM 1706 C C . GLU A 1 210 ? 3.706 -18.500 -3.259 1.00 44.62 210 GLU A C 1
ATOM 1708 O O . GLU A 1 210 ? 3.900 -18.407 -2.044 1.00 44.62 210 GLU A O 1
ATOM 1713 N N . PHE A 1 211 ? 2.862 -17.683 -3.898 1.00 50.69 211 PHE A N 1
ATOM 1714 C CA . PHE A 1 211 ? 2.097 -16.661 -3.205 1.00 50.69 211 PHE A CA 1
ATOM 1715 C C . PHE A 1 211 ? 0.958 -17.384 -2.515 1.00 50.69 211 PHE A C 1
ATOM 1717 O O . PHE A 1 211 ? -0.049 -17.726 -3.128 1.00 50.69 211 PHE A O 1
ATOM 1724 N N . LYS A 1 212 ? 1.160 -17.646 -1.227 1.00 64.06 212 LYS A N 1
ATOM 1725 C CA . LYS A 1 212 ? 0.175 -18.248 -0.336 1.00 64.06 212 LYS A CA 1
ATOM 1726 C C . LYS A 1 212 ? -0.434 -17.145 0.523 1.00 64.06 212 LYS A C 1
ATOM 1728 O O . LYS A 1 212 ? 0.022 -16.940 1.652 1.00 64.06 212 LYS A O 1
ATOM 1733 N N . PRO A 1 213 ? -1.411 -16.373 0.004 1.00 66.69 213 PRO A N 1
ATOM 1734 C CA . PRO A 1 213 ? -2.119 -15.423 0.839 1.00 66.69 213 PRO A CA 1
ATOM 1735 C C . PRO A 1 213 ? -2.772 -16.194 1.979 1.00 66.69 213 PRO A C 1
ATOM 1737 O O . PRO A 1 213 ? -3.339 -17.268 1.798 1.00 66.69 213 PRO A O 1
ATOM 1740 N N . ASN A 1 214 ? -2.679 -15.633 3.171 1.00 79.38 214 ASN A N 1
ATOM 1741 C CA . ASN A 1 214 ? -3.316 -16.155 4.365 1.00 79.38 214 ASN A CA 1
ATOM 1742 C C . ASN A 1 214 ? -4.171 -15.048 4.991 1.00 79.38 214 ASN A C 1
ATOM 1744 O O . ASN A 1 214 ? -4.239 -13.922 4.489 1.00 79.38 214 ASN A O 1
ATOM 1748 N N . MET A 1 215 ? -4.849 -15.358 6.094 1.00 83.25 215 MET A N 1
ATOM 1749 C CA . MET A 1 215 ? -5.740 -14.386 6.725 1.00 83.25 215 MET A CA 1
ATOM 1750 C C . MET A 1 215 ? -4.991 -13.134 7.212 1.00 83.25 215 MET A C 1
ATOM 1752 O O . MET A 1 215 ? -5.524 -12.028 7.143 1.00 83.25 215 MET A O 1
ATOM 1756 N N . GLN A 1 216 ? -3.737 -13.304 7.642 1.00 81.56 216 GLN A N 1
ATOM 1757 C CA . GLN A 1 216 ? -2.865 -12.210 8.065 1.00 81.56 216 GLN A CA 1
ATOM 1758 C C . GLN A 1 216 ? -2.574 -11.250 6.903 1.00 81.56 216 GLN A C 1
ATOM 1760 O O . GLN A 1 216 ? -2.734 -10.041 7.053 1.00 81.56 216 GLN A O 1
ATOM 1765 N N . TRP A 1 217 ? -2.263 -11.782 5.719 1.00 80.00 217 TRP A N 1
ATOM 1766 C CA . TRP A 1 217 ? -2.051 -10.984 4.512 1.00 80.00 217 TRP A CA 1
ATOM 1767 C C . TRP A 1 217 ? -3.302 -10.183 4.122 1.00 80.00 217 TRP A C 1
ATOM 1769 O O . TRP A 1 217 ? -3.199 -8.994 3.815 1.00 80.00 217 TRP A O 1
ATOM 1779 N N . LEU A 1 218 ? -4.492 -10.800 4.180 1.00 77.56 218 LEU A N 1
ATOM 1780 C CA . LEU A 1 218 ? -5.760 -10.112 3.893 1.00 77.56 218 LEU A CA 1
ATOM 1781 C C . LEU A 1 218 ? -6.027 -8.954 4.858 1.00 77.56 218 LEU A C 1
ATOM 1783 O O . LEU A 1 218 ? -6.509 -7.900 4.436 1.00 77.56 218 LEU A O 1
ATOM 1787 N N . TYR A 1 219 ? -5.711 -9.157 6.136 1.00 79.19 219 TYR A N 1
ATOM 1788 C CA . TYR A 1 219 ? -5.833 -8.144 7.174 1.00 79.19 219 TYR A CA 1
ATOM 1789 C C . TYR A 1 219 ? -4.869 -6.970 6.937 1.00 79.19 219 TYR A C 1
ATOM 1791 O O . TYR A 1 219 ? -5.315 -5.822 6.915 1.00 79.19 219 TYR A O 1
ATOM 1799 N N . GLU A 1 220 ? -3.587 -7.249 6.681 1.00 72.69 220 GLU A N 1
ATOM 1800 C CA . GLU A 1 220 ? -2.546 -6.237 6.428 1.00 72.69 220 GLU A CA 1
ATOM 1801 C C . GLU A 1 220 ? -2.816 -5.388 5.178 1.00 72.69 220 GLU A C 1
ATOM 1803 O O . GLU A 1 220 ? -2.430 -4.220 5.124 1.00 72.69 220 GLU A O 1
ATOM 1808 N N . HIS A 1 221 ? -3.511 -5.955 4.189 1.00 71.44 221 HIS A N 1
ATOM 1809 C CA . HIS A 1 221 ? -3.858 -5.284 2.932 1.00 71.44 221 HIS A CA 1
ATOM 1810 C C . HIS A 1 221 ? -5.297 -4.739 2.903 1.00 71.44 221 HIS A C 1
ATOM 1812 O O . HIS A 1 221 ? -5.766 -4.305 1.849 1.00 71.44 221 HIS A O 1
ATOM 1818 N N . ASP A 1 222 ? -6.004 -4.745 4.041 1.00 76.94 222 ASP A N 1
ATOM 1819 C CA . ASP A 1 222 ? -7.370 -4.224 4.188 1.00 76.94 222 ASP A CA 1
ATOM 1820 C C . ASP A 1 222 ? -8.376 -4.795 3.155 1.00 76.94 222 ASP A C 1
ATOM 1822 O O . ASP A 1 222 ? -9.276 -4.095 2.673 1.00 76.94 222 ASP A O 1
ATOM 1826 N N . VAL A 1 223 ? -8.263 -6.087 2.820 1.00 72.06 223 VAL A N 1
ATOM 1827 C CA . VAL A 1 223 ? -9.162 -6.741 1.852 1.00 72.06 223 VAL A CA 1
ATOM 1828 C C . VAL A 1 223 ? -10.555 -6.922 2.454 1.00 72.06 223 VAL A C 1
ATOM 1830 O O . VAL A 1 223 ? -10.827 -7.847 3.213 1.00 72.06 223 VAL A O 1
ATOM 1833 N N . THR A 1 224 ? -11.486 -6.044 2.080 1.00 82.06 224 THR A N 1
ATOM 1834 C CA . THR A 1 224 ? -12.847 -6.055 2.633 1.00 82.06 224 THR A CA 1
ATOM 1835 C C . THR A 1 224 ? -13.645 -7.291 2.215 1.00 82.06 224 THR A C 1
ATOM 1837 O O . THR A 1 224 ? -13.452 -7.825 1.126 1.00 82.06 224 THR A O 1
ATOM 1840 N N . TYR A 1 225 ? -14.659 -7.663 3.006 1.00 80.81 225 TYR A N 1
ATOM 1841 C CA . TYR A 1 225 ? -15.615 -8.726 2.656 1.00 80.81 225 TYR A CA 1
ATOM 1842 C C . TYR A 1 225 ? -16.168 -8.595 1.227 1.00 80.81 225 TYR A C 1
ATOM 1844 O O . TYR A 1 225 ? -16.196 -9.565 0.483 1.00 80.81 225 TYR A O 1
ATOM 1852 N N . LYS A 1 226 ? -16.558 -7.386 0.794 1.00 82.38 226 LYS A N 1
ATOM 1853 C CA . LYS A 1 226 ? -17.073 -7.172 -0.571 1.00 82.38 226 LYS A CA 1
ATOM 1854 C C . LYS A 1 226 ? -16.023 -7.478 -1.641 1.00 82.38 226 LYS A C 1
ATOM 1856 O O . LYS A 1 226 ? -16.364 -8.047 -2.672 1.00 82.38 226 LYS A O 1
ATOM 1861 N N . GLN A 1 227 ? -14.769 -7.100 -1.402 1.00 77.31 227 GLN A N 1
ATOM 1862 C CA . GLN A 1 227 ? -13.662 -7.398 -2.311 1.00 77.31 227 GLN A CA 1
ATOM 1863 C C . GLN A 1 227 ? -13.335 -8.894 -2.307 1.00 77.31 227 GLN A C 1
ATOM 1865 O O . GLN A 1 227 ? -13.191 -9.466 -3.381 1.00 77.31 227 GLN A O 1
ATOM 1870 N N . ALA A 1 228 ? -13.311 -9.537 -1.136 1.00 78.06 228 ALA A N 1
ATOM 1871 C CA . ALA A 1 228 ? -13.125 -10.980 -1.004 1.00 78.06 228 ALA A CA 1
ATOM 1872 C C . ALA A 1 228 ? -14.215 -11.765 -1.753 1.00 78.06 228 ALA A C 1
ATOM 1874 O O . ALA A 1 228 ? -13.894 -12.646 -2.541 1.00 78.06 228 ALA A O 1
ATOM 1875 N N . GLN A 1 229 ? -15.491 -11.392 -1.605 1.00 83.81 229 GLN A N 1
ATOM 1876 C CA . GLN A 1 229 ? -16.605 -12.029 -2.320 1.00 83.81 229 GLN A CA 1
ATOM 1877 C C . GLN A 1 229 ? -16.554 -11.783 -3.834 1.00 83.81 229 GLN A C 1
ATOM 1879 O O . GLN A 1 229 ? -16.837 -12.686 -4.618 1.00 83.81 229 GLN A O 1
ATOM 1884 N N . ALA A 1 230 ? -16.156 -10.582 -4.268 1.00 77.88 230 ALA A N 1
ATOM 1885 C CA . ALA A 1 230 ? -15.953 -10.301 -5.687 1.00 77.88 230 ALA A CA 1
ATOM 1886 C C . ALA A 1 230 ? -14.812 -11.149 -6.276 1.00 77.88 230 ALA A C 1
ATOM 1888 O O . ALA A 1 230 ? -14.945 -11.654 -7.386 1.00 77.88 230 ALA A O 1
ATOM 1889 N N . MET A 1 231 ? -13.716 -11.341 -5.536 1.00 71.12 231 MET A N 1
ATOM 1890 C CA . MET A 1 231 ? -12.614 -12.213 -5.956 1.00 71.12 231 MET A CA 1
ATOM 1891 C C . MET A 1 231 ? -13.027 -13.686 -5.951 1.00 71.12 231 MET A C 1
ATOM 1893 O O . MET A 1 231 ? -12.778 -14.377 -6.932 1.00 71.12 231 MET A O 1
ATOM 1897 N N . LEU A 1 232 ? -13.738 -14.143 -4.917 1.00 78.81 232 LEU A N 1
ATOM 1898 C CA . LEU A 1 232 ? -14.285 -15.497 -4.833 1.00 78.81 232 LEU A CA 1
ATOM 1899 C C . LEU A 1 232 ? -15.179 -15.818 -6.032 1.00 78.81 232 LEU A C 1
ATOM 1901 O O . LEU A 1 232 ? -14.996 -16.853 -6.668 1.00 78.81 232 LEU A O 1
ATOM 1905 N N . LYS A 1 233 ? -16.101 -14.910 -6.375 1.00 75.00 233 LYS A N 1
ATOM 1906 C CA . LYS A 1 233 ? -16.979 -15.062 -7.537 1.00 75.00 233 LYS A CA 1
ATOM 1907 C C . LYS A 1 233 ? -16.170 -15.240 -8.823 1.00 75.00 233 LYS A C 1
ATOM 1909 O O . LYS A 1 233 ? -16.387 -16.196 -9.550 1.00 75.00 233 LYS A O 1
ATOM 1914 N N . ARG A 1 234 ? -15.175 -14.384 -9.052 1.00 70.94 234 ARG A N 1
ATOM 1915 C CA . ARG A 1 234 ? -14.313 -14.460 -10.241 1.00 70.94 234 ARG A CA 1
ATOM 1916 C C . ARG A 1 234 ? -13.464 -15.738 -10.296 1.00 70.94 234 ARG A C 1
ATOM 1918 O O . ARG A 1 234 ? -13.173 -16.216 -11.386 1.00 70.94 234 ARG A O 1
ATOM 1925 N N . ILE A 1 235 ? -13.077 -16.308 -9.150 1.00 69.88 235 ILE A N 1
ATOM 1926 C CA . ILE A 1 235 ? -12.395 -17.615 -9.086 1.00 69.88 235 ILE A CA 1
ATOM 1927 C C . ILE A 1 235 ? -13.370 -18.757 -9.415 1.00 69.88 235 ILE A C 1
ATOM 1929 O O . ILE A 1 235 ? -13.005 -19.683 -10.133 1.00 69.88 235 ILE A O 1
ATOM 1933 N N . ILE A 1 236 ? -14.603 -18.712 -8.897 1.00 73.12 236 ILE A N 1
ATOM 1934 C CA . ILE A 1 236 ? -15.653 -19.701 -9.204 1.00 73.12 236 ILE A CA 1
ATOM 1935 C C . ILE A 1 236 ? -16.014 -19.665 -10.693 1.00 73.12 236 ILE A C 1
ATOM 1937 O O . ILE A 1 236 ? -16.104 -20.719 -11.315 1.00 73.12 236 ILE A O 1
ATOM 1941 N N . ASP A 1 237 ? -16.140 -18.464 -11.258 1.00 74.00 237 ASP A N 1
ATOM 1942 C CA . ASP A 1 237 ? -16.477 -18.221 -12.664 1.00 74.00 237 ASP A CA 1
ATOM 1943 C C . ASP A 1 237 ? -15.297 -18.529 -13.620 1.00 74.00 237 ASP A C 1
ATOM 1945 O O . ASP A 1 237 ? -15.425 -18.390 -14.834 1.00 74.00 237 ASP A O 1
ATOM 1949 N N . GLY A 1 238 ? -14.137 -18.953 -13.096 1.00 60.12 238 GLY A N 1
ATOM 1950 C CA . GLY A 1 238 ? -12.958 -19.321 -13.890 1.00 60.12 238 GLY A CA 1
ATOM 1951 C C . GLY A 1 238 ? -12.194 -18.137 -14.498 1.00 60.12 238 GLY A C 1
ATOM 1952 O O . GLY A 1 238 ? -11.294 -18.336 -15.309 1.00 60.12 238 GLY A O 1
ATOM 1953 N N . GLU A 1 239 ? -12.515 -16.901 -14.107 1.00 51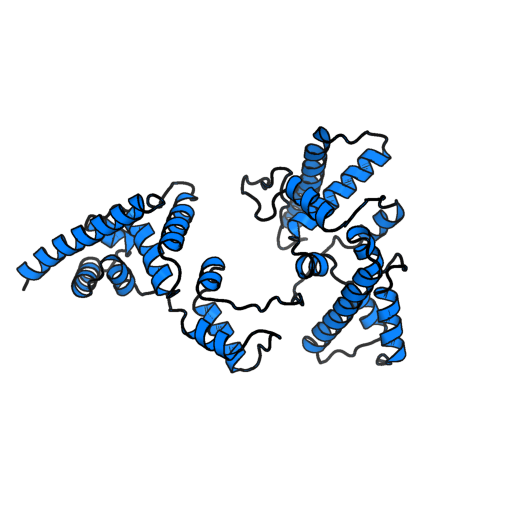.09 239 GLU A N 1
ATOM 1954 C CA . GLU A 1 239 ? -11.883 -15.675 -14.617 1.00 51.09 239 GLU A CA 1
ATOM 1955 C C . GLU A 1 239 ? -10.505 -15.391 -13.993 1.00 51.09 239 GLU A C 1
ATOM 1957 O O . GLU A 1 239 ? -9.743 -14.565 -14.504 1.00 51.09 239 GLU A O 1
ATOM 1962 N N . ILE A 1 240 ? -10.194 -16.028 -12.860 1.00 53.06 240 ILE A N 1
ATOM 1963 C CA . ILE A 1 240 ? -8.913 -15.904 -12.158 1.00 53.06 240 ILE A CA 1
ATOM 1964 C C . ILE A 1 240 ? -8.193 -17.250 -12.225 1.00 53.06 240 ILE A C 1
ATOM 1966 O O . ILE A 1 240 ? -8.470 -18.157 -11.447 1.00 53.06 240 ILE A O 1
ATOM 1970 N N . ILE A 1 241 ? -7.238 -17.346 -13.148 1.00 49.34 241 ILE A N 1
ATOM 1971 C CA . ILE A 1 241 ? -6.255 -18.42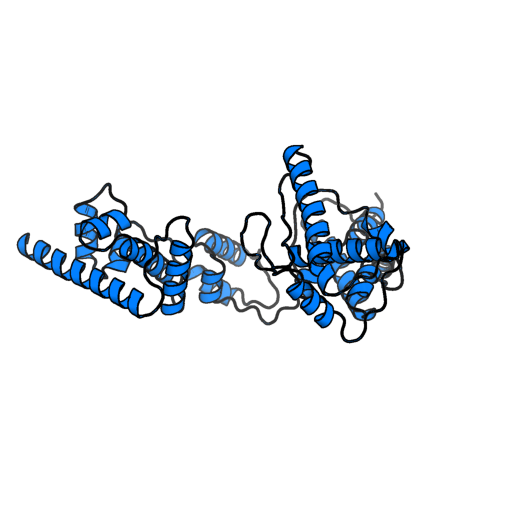8 -13.232 1.00 49.34 241 ILE A CA 1
ATOM 1972 C C . ILE A 1 241 ? -4.891 -17.755 -13.063 1.00 49.34 241 ILE A C 1
ATOM 1974 O O . ILE A 1 241 ? -4.254 -17.370 -14.042 1.00 49.34 241 ILE A O 1
ATOM 1978 N N . GLN A 1 242 ? -4.489 -17.489 -11.816 1.00 50.06 242 GLN A N 1
ATOM 1979 C CA . GLN A 1 242 ? -3.120 -17.042 -11.550 1.00 50.06 242 GLN A CA 1
ATOM 1980 C C . GLN A 1 242 ? -2.207 -18.275 -11.474 1.00 50.06 242 GLN A C 1
ATOM 1982 O O . GLN A 1 242 ? -2.500 -19.185 -10.696 1.00 50.06 242 GLN A O 1
ATOM 1987 N N . PRO A 1 243 ? -1.122 -18.342 -12.268 1.00 42.44 243 PRO A N 1
ATOM 1988 C CA . PRO A 1 243 ? -0.148 -19.424 -12.161 1.00 42.44 243 PRO A CA 1
ATOM 1989 C C . PRO A 1 243 ? 0.460 -19.454 -10.752 1.00 42.44 243 PRO A C 1
ATOM 1991 O O . PRO A 1 243 ? 0.860 -18.411 -10.248 1.00 42.44 243 PRO A O 1
ATOM 1994 N N . GLY A 1 244 ? 0.551 -20.628 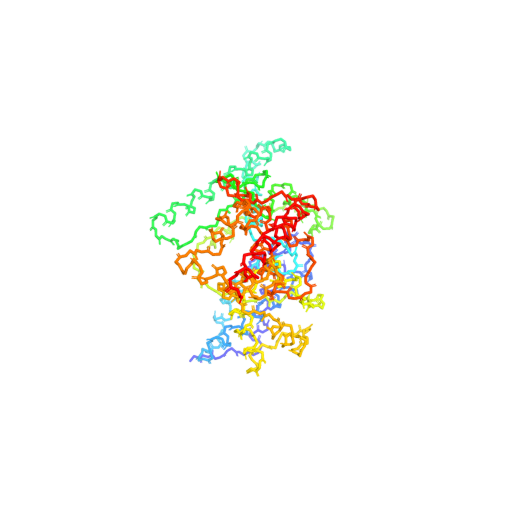-10.124 1.00 47.12 244 GLY A N 1
ATOM 1995 C CA . GLY A 1 244 ? 1.247 -20.797 -8.839 1.00 47.12 244 GLY A CA 1
ATOM 1996 C C . GLY A 1 244 ? 0.431 -20.510 -7.573 1.00 47.12 244 GLY A C 1
ATOM 1997 O O . GLY A 1 244 ? 1.013 -20.507 -6.492 1.00 47.12 244 GLY A O 1
ATOM 1998 N N . VAL A 1 245 ? -0.886 -20.299 -7.678 1.00 56.69 245 VAL A N 1
ATOM 1999 C CA . VAL A 1 245 ? -1.790 -20.213 -6.518 1.00 56.69 245 VAL A CA 1
ATOM 2000 C C . VAL A 1 245 ? -2.908 -21.240 -6.675 1.00 56.69 245 VAL A C 1
ATOM 2002 O O . VAL A 1 245 ? -3.574 -21.250 -7.709 1.00 56.69 245 VAL A O 1
ATOM 2005 N N . ASP A 1 246 ? -3.128 -22.092 -5.670 1.00 66.19 246 ASP A N 1
ATOM 2006 C CA . ASP A 1 246 ? -4.223 -23.066 -5.693 1.00 66.19 246 ASP A CA 1
ATOM 2007 C C . ASP A 1 246 ? -5.585 -22.337 -5.602 1.00 66.19 246 ASP A C 1
ATOM 2009 O O . ASP A 1 246 ? -5.889 -21.694 -4.584 1.00 66.19 246 ASP A O 1
ATOM 2013 N N . PRO A 1 247 ? -6.447 -22.423 -6.638 1.00 68.25 247 PRO A N 1
ATOM 2014 C CA . PRO A 1 247 ? -7.772 -21.812 -6.614 1.00 68.25 247 PRO A CA 1
ATOM 2015 C C . PRO A 1 247 ? -8.643 -22.307 -5.455 1.00 68.25 247 PRO A C 1
ATOM 2017 O O . PRO A 1 247 ? -9.518 -21.573 -4.994 1.00 68.25 247 PRO A O 1
ATOM 2020 N N . GLN A 1 248 ? -8.438 -23.537 -4.984 1.00 77.06 248 GLN A N 1
ATOM 2021 C CA . GLN A 1 248 ? -9.220 -24.124 -3.904 1.00 77.06 248 GLN A CA 1
ATOM 2022 C C . GLN A 1 248 ? -8.820 -23.569 -2.531 1.00 77.06 248 GLN A C 1
ATOM 2024 O O . GLN A 1 248 ? -9.694 -23.287 -1.701 1.00 77.06 248 GLN A O 1
ATOM 2029 N N . GLU A 1 249 ? -7.529 -23.321 -2.314 1.00 74.69 249 GLU A N 1
ATOM 2030 C CA . GLU A 1 249 ? -7.036 -22.626 -1.121 1.00 74.69 249 GLU A CA 1
ATOM 2031 C C . GLU A 1 249 ? -7.562 -21.184 -1.072 1.00 74.69 249 GLU A C 1
ATOM 2033 O O . GLU A 1 249 ? -8.108 -20.758 -0.052 1.00 74.69 249 GLU A O 1
ATOM 2038 N N . LEU A 1 250 ? -7.518 -20.455 -2.196 1.00 73.38 250 LEU A N 1
ATOM 2039 C CA . LEU A 1 250 ? -8.074 -19.098 -2.285 1.00 73.38 250 LEU A CA 1
ATOM 2040 C C . LEU A 1 250 ? -9.581 -19.055 -2.045 1.00 73.38 250 LEU A C 1
ATOM 2042 O O . LEU A 1 250 ? -10.067 -18.158 -1.353 1.00 73.38 250 LEU A O 1
ATOM 2046 N N . LYS A 1 251 ? -10.332 -20.011 -2.606 1.00 81.94 251 LYS A N 1
ATOM 2047 C CA . LYS A 1 251 ? -11.774 -20.125 -2.353 1.00 81.94 251 LYS A CA 1
ATOM 2048 C C . LYS A 1 251 ? -12.044 -20.263 -0.860 1.00 81.94 251 LYS A C 1
ATOM 2050 O O . LYS A 1 251 ? -12.869 -19.527 -0.323 1.00 81.94 251 LYS A O 1
ATOM 2055 N N . THR A 1 252 ? -11.317 -21.160 -0.197 1.00 85.81 252 THR A N 1
ATOM 2056 C CA . THR A 1 252 ? -11.451 -21.413 1.243 1.00 85.81 252 THR A CA 1
ATOM 2057 C C . THR A 1 252 ? -11.101 -20.169 2.060 1.00 85.81 252 THR A C 1
ATOM 2059 O O . THR A 1 252 ? -11.847 -19.784 2.964 1.00 85.81 252 THR A O 1
ATOM 2062 N N . LEU A 1 253 ? -10.014 -19.485 1.700 1.00 83.88 253 LEU A N 1
ATOM 2063 C CA . LEU A 1 253 ? -9.572 -18.263 2.361 1.00 83.88 253 LEU A CA 1
ATOM 2064 C C . LEU A 1 253 ? -10.602 -17.129 2.224 1.00 83.88 253 LEU A C 1
ATOM 2066 O O . LEU A 1 253 ? -11.024 -16.558 3.229 1.00 83.88 253 LEU A O 1
ATOM 2070 N N . PHE A 1 254 ? -11.043 -16.810 1.003 1.00 84.50 254 PHE A N 1
ATOM 2071 C CA . PHE A 1 254 ? -11.992 -15.716 0.770 1.00 84.50 254 PHE A CA 1
ATOM 2072 C C . PHE A 1 254 ? -13.390 -16.011 1.316 1.00 84.50 254 PHE A C 1
ATOM 2074 O O . PHE A 1 254 ? -14.059 -15.090 1.788 1.00 84.50 254 PHE A O 1
ATOM 2081 N N . ALA A 1 255 ? -13.822 -17.275 1.300 1.00 86.75 255 ALA A N 1
ATOM 2082 C CA . ALA A 1 255 ? -15.064 -17.698 1.944 1.00 86.75 255 ALA A CA 1
ATOM 2083 C C . ALA A 1 255 ? -15.014 -17.540 3.474 1.00 86.75 255 ALA A C 1
ATOM 2085 O O . ALA A 1 255 ? -16.050 -17.338 4.103 1.00 86.75 255 ALA A O 1
ATOM 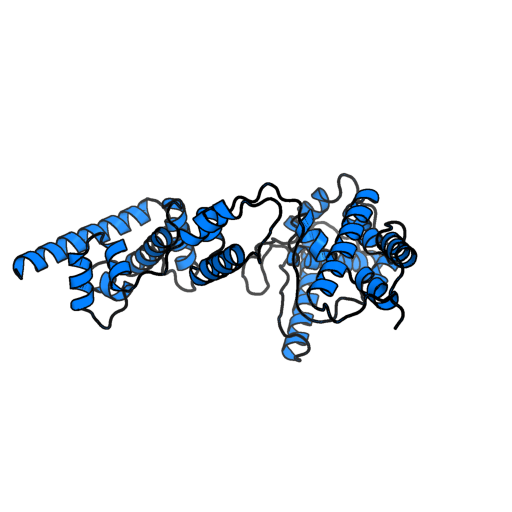2086 N N . SER A 1 256 ? -13.819 -17.591 4.069 1.00 88.62 256 SER A N 1
ATOM 2087 C CA . SER A 1 256 ? -13.622 -17.451 5.516 1.00 88.62 256 SER A CA 1
ATOM 2088 C C . SER A 1 256 ? -13.654 -15.996 6.007 1.00 88.62 256 SER A C 1
ATOM 2090 O O . SER A 1 256 ? -13.799 -15.766 7.210 1.00 88.62 256 SER A O 1
ATOM 2092 N N . VAL A 1 257 ? -13.554 -15.008 5.107 1.00 87.88 257 VAL A N 1
ATOM 2093 C CA . VAL A 1 257 ? -13.684 -13.583 5.455 1.00 87.88 257 VAL A CA 1
ATOM 2094 C C . VAL A 1 257 ? -15.130 -13.286 5.829 1.00 87.88 257 VAL A C 1
ATOM 2096 O O . VAL A 1 257 ? -16.051 -13.550 5.055 1.00 87.88 257 VAL A O 1
ATOM 2099 N N . ARG A 1 258 ? -15.344 -12.679 6.998 1.00 90.94 258 ARG A N 1
ATOM 2100 C CA . ARG A 1 258 ? -16.698 -12.398 7.498 1.00 90.94 258 ARG A CA 1
ATOM 2101 C C . ARG A 1 258 ? -17.155 -10.977 7.155 1.00 90.94 258 ARG A C 1
ATOM 2103 O O . ARG A 1 258 ? -16.337 -10.053 7.083 1.00 90.94 258 ARG A O 1
ATOM 2110 N N . PRO A 1 259 ? -18.467 -10.754 6.950 1.00 91.50 259 PRO A N 1
ATOM 2111 C CA . PRO A 1 259 ? -19.000 -9.408 6.791 1.00 91.50 259 PRO A CA 1
ATOM 2112 C C . PRO A 1 259 ? -18.786 -8.585 8.064 1.00 91.50 259 PRO A C 1
ATOM 2114 O O . PRO A 1 259 ? -18.555 -9.112 9.151 1.00 91.50 259 PRO A O 1
ATOM 2117 N N . LYS A 1 260 ? -18.875 -7.259 7.935 1.00 89.12 260 LYS A N 1
ATOM 2118 C CA . LYS A 1 260 ? -18.836 -6.383 9.107 1.00 89.12 260 LYS A CA 1
ATOM 2119 C C . LYS A 1 260 ? -20.022 -6.716 10.027 1.00 89.12 260 LYS A C 1
ATOM 2121 O O . LYS A 1 260 ? -21.146 -6.744 9.520 1.00 89.12 260 LYS A O 1
ATOM 2126 N N . PRO A 1 261 ? -19.799 -6.927 11.336 1.00 92.69 261 PRO A N 1
ATOM 2127 C CA . PRO A 1 261 ? -20.886 -7.217 12.258 1.00 92.69 261 PRO A CA 1
ATOM 2128 C C . PRO A 1 261 ? -21.848 -6.030 12.339 1.00 92.69 261 PRO A C 1
ATOM 2130 O O . PRO A 1 261 ? -21.449 -4.864 12.210 1.00 92.69 261 PRO A O 1
ATOM 2133 N N . ASN A 1 262 ? -23.126 -6.328 12.560 1.00 94.00 262 ASN A N 1
ATOM 2134 C CA . ASN A 1 262 ? -24.125 -5.300 12.837 1.00 94.00 262 ASN A CA 1
ATOM 2135 C C . ASN A 1 262 ? -23.878 -4.652 14.220 1.00 94.00 262 ASN A C 1
ATOM 2137 O O . ASN A 1 262 ? -22.922 -4.989 14.923 1.00 94.00 262 ASN A O 1
ATOM 2141 N N . LEU A 1 263 ? -24.714 -3.682 14.606 1.00 93.12 263 LEU A N 1
ATOM 2142 C CA . LEU A 1 263 ? -24.561 -2.953 15.872 1.00 93.12 263 LEU A CA 1
ATOM 2143 C C . LEU A 1 263 ? -24.524 -3.896 17.086 1.00 93.12 263 LEU A C 1
ATOM 2145 O O . LEU A 1 263 ? -23.586 -3.828 17.878 1.00 93.12 263 LEU A O 1
ATOM 2149 N N . ARG A 1 264 ? -25.512 -4.790 17.186 1.00 95.38 264 ARG A N 1
ATOM 2150 C CA . ARG A 1 264 ? -25.668 -5.758 18.278 1.00 95.38 264 ARG A CA 1
ATOM 2151 C C . ARG A 1 264 ? -24.478 -6.702 18.366 1.00 95.38 264 ARG A C 1
ATOM 2153 O O . ARG A 1 264 ? -23.843 -6.780 19.408 1.00 95.38 264 ARG A O 1
ATOM 2160 N N . GLN A 1 265 ? -24.099 -7.306 17.243 1.00 95.62 265 GLN A N 1
ATOM 2161 C CA . GLN A 1 265 ? -22.924 -8.175 17.148 1.00 95.62 265 GLN A CA 1
ATOM 2162 C C . GLN A 1 265 ? -21.628 -7.436 17.499 1.00 95.62 265 GLN A C 1
ATOM 2164 O O . GLN A 1 265 ? -20.751 -7.993 18.141 1.00 95.62 265 GLN A O 1
ATOM 2169 N N . SER A 1 266 ? -21.483 -6.169 17.105 1.00 95.75 266 SER A N 1
ATOM 2170 C CA . SER A 1 266 ? -20.283 -5.390 17.440 1.00 95.75 266 SER A CA 1
ATOM 2171 C C . SER A 1 266 ? -20.132 -5.184 18.945 1.00 95.75 266 SER A C 1
ATOM 2173 O O . SER A 1 266 ? -19.015 -5.208 19.449 1.00 95.75 266 SER A O 1
ATOM 2175 N N . ILE A 1 267 ? -21.243 -4.959 19.648 1.00 96.44 267 ILE A N 1
ATOM 2176 C CA . ILE A 1 267 ? -21.251 -4.828 21.107 1.00 96.44 267 ILE A CA 1
ATOM 2177 C C . ILE A 1 267 ? -20.995 -6.189 21.750 1.00 96.44 267 ILE A C 1
ATOM 2179 O O . ILE A 1 267 ? -20.133 -6.284 22.616 1.00 96.44 267 ILE A O 1
ATOM 2183 N N . GLU A 1 268 ? -21.669 -7.236 21.273 1.00 97.44 268 GLU A N 1
ATOM 2184 C CA . GLU A 1 268 ? -21.491 -8.622 21.717 1.00 97.44 268 GLU A CA 1
ATOM 2185 C C . GLU A 1 268 ? -20.037 -9.084 21.627 1.00 97.44 268 GLU A C 1
ATOM 2187 O O . GLU A 1 268 ? -19.540 -9.690 22.565 1.00 97.44 268 GLU A O 1
ATOM 2192 N N . LEU A 1 269 ? -19.312 -8.742 20.560 1.00 96.88 269 LEU A N 1
ATOM 2193 C CA . LEU A 1 269 ? -17.896 -9.095 20.441 1.00 96.88 269 LEU A CA 1
ATOM 2194 C C . LEU A 1 269 ? -17.008 -8.399 21.489 1.00 96.88 269 LEU A C 1
ATOM 2196 O O . LEU A 1 269 ? -15.962 -8.927 21.849 1.00 96.88 269 LEU A O 1
ATOM 2200 N N . VAL A 1 270 ? -17.408 -7.225 21.990 1.00 96.88 270 VAL A N 1
ATOM 2201 C CA . VAL A 1 270 ? -16.674 -6.515 23.049 1.00 96.88 270 VAL A CA 1
ATOM 2202 C C . VAL A 1 270 ? -16.995 -7.083 24.429 1.00 96.88 270 VAL A C 1
ATOM 2204 O O . VAL A 1 270 ? -16.088 -7.282 25.235 1.00 96.88 270 VAL A O 1
ATOM 2207 N N . VAL A 1 271 ? -18.277 -7.320 24.710 1.00 96.19 271 VAL A N 1
ATOM 2208 C CA . VAL A 1 271 ? -18.754 -7.744 26.038 1.00 96.19 271 VAL A CA 1
ATOM 2209 C C . VAL A 1 271 ? -18.764 -9.266 26.214 1.00 96.19 271 VAL A C 1
ATOM 2211 O O . VAL A 1 271 ? -18.857 -9.748 27.334 1.00 96.19 271 VAL A O 1
ATOM 2214 N N . LEU A 1 272 ? -18.647 -10.021 25.119 1.00 94.75 272 LEU A N 1
ATOM 2215 C CA . LEU A 1 272 ? -18.682 -11.487 25.059 1.00 94.75 272 LEU A CA 1
ATOM 2216 C C . LEU A 1 272 ? -19.930 -12.101 25.718 1.00 94.75 272 LEU A C 1
ATOM 2218 O O . LEU A 1 272 ? -19.891 -13.207 26.252 1.00 94.75 272 LEU A O 1
ATOM 2222 N N . ASP A 1 273 ? -21.047 -11.374 25.661 1.00 95.62 273 ASP A N 1
ATOM 2223 C CA . ASP A 1 273 ? -22.310 -11.728 26.299 1.00 95.62 273 ASP A CA 1
ATOM 2224 C C . ASP A 1 273 ? -23.501 -11.237 25.462 1.00 95.62 273 ASP A C 1
ATOM 2226 O O . ASP A 1 273 ? -23.680 -10.036 25.234 1.00 95.62 273 ASP A O 1
ATOM 2230 N N . HIS A 1 274 ? -24.314 -12.184 24.994 1.00 95.19 274 HIS A N 1
ATOM 2231 C CA . HIS A 1 274 ? -25.440 -11.914 24.106 1.00 95.19 274 HIS A CA 1
ATOM 2232 C C . HIS A 1 274 ? -26.590 -11.170 24.803 1.00 95.19 274 HIS A C 1
ATOM 2234 O O . HIS A 1 274 ? -27.147 -10.249 24.208 1.00 95.19 274 HIS A O 1
ATOM 2240 N N . GLN A 1 275 ? -26.910 -11.511 26.059 1.00 95.56 275 GLN A N 1
ATOM 2241 C CA . GLN A 1 275 ? -27.997 -10.874 26.814 1.00 95.56 275 GLN A CA 1
ATOM 2242 C C . GLN A 1 275 ? -27.643 -9.423 27.139 1.00 95.56 275 GLN A C 1
ATOM 2244 O O . GLN A 1 275 ? -28.455 -8.517 26.947 1.00 95.56 275 GLN A O 1
ATOM 2249 N N . VAL A 1 276 ? -26.395 -9.184 27.553 1.00 96.12 276 VAL A N 1
ATOM 2250 C CA . VAL A 1 276 ? -25.886 -7.828 27.801 1.00 96.12 276 VAL A CA 1
ATOM 2251 C C . VAL A 1 276 ? -25.901 -7.005 26.513 1.00 96.12 276 VAL A C 1
ATOM 2253 O O . VAL A 1 276 ? -26.334 -5.856 26.529 1.00 96.12 276 VAL A O 1
ATOM 2256 N N . ALA A 1 277 ? -25.471 -7.568 25.381 1.00 96.19 277 ALA A N 1
ATOM 2257 C CA . ALA A 1 277 ? -25.491 -6.852 24.108 1.00 96.19 277 ALA A CA 1
ATOM 2258 C C . ALA A 1 277 ? -26.912 -6.460 23.670 1.00 96.19 277 ALA A C 1
ATOM 2260 O O . ALA A 1 277 ? -27.118 -5.321 23.241 1.00 96.19 277 ALA A O 1
ATOM 2261 N N . ASP A 1 278 ? -27.884 -7.366 23.807 1.00 95.94 278 ASP A N 1
ATOM 2262 C CA . ASP A 1 278 ? -29.288 -7.098 23.481 1.00 95.94 278 ASP A CA 1
ATOM 2263 C C . ASP A 1 278 ? -29.875 -6.004 24.379 1.00 95.94 278 ASP A C 1
ATOM 2265 O O . ASP A 1 278 ? -30.439 -5.029 23.872 1.00 95.94 278 ASP A O 1
ATOM 2269 N N . TYR A 1 279 ? -29.648 -6.099 25.692 1.00 96.50 279 TYR A N 1
ATOM 2270 C CA . TYR A 1 279 ? -30.062 -5.078 26.655 1.00 96.50 279 TYR A CA 1
ATOM 2271 C C . TYR A 1 279 ? -29.495 -3.695 26.301 1.00 96.50 279 TYR A C 1
ATOM 2273 O O . TYR A 1 279 ? -30.221 -2.702 26.249 1.00 96.50 279 TYR A O 1
ATOM 2281 N N . LEU A 1 280 ? -28.199 -3.618 25.994 1.00 95.94 280 LEU A N 1
ATOM 2282 C CA . LEU A 1 280 ? -27.519 -2.362 25.678 1.00 95.94 280 LEU A CA 1
ATOM 2283 C C . LEU A 1 280 ? -28.038 -1.696 24.399 1.00 95.94 280 LEU A C 1
ATOM 2285 O O . LEU A 1 280 ? -28.174 -0.471 24.356 1.00 95.94 280 LEU A O 1
ATOM 2289 N N . VAL A 1 281 ? -28.326 -2.486 23.362 1.00 96.31 281 VAL A N 1
ATOM 2290 C CA . VAL A 1 281 ? -28.900 -1.976 22.108 1.00 96.31 281 VAL A CA 1
ATOM 2291 C C . VAL A 1 281 ? -30.337 -1.513 22.320 1.00 96.31 281 VAL A C 1
ATOM 2293 O O . VAL A 1 281 ? -30.698 -0.440 21.835 1.00 96.31 281 VAL A O 1
ATOM 2296 N N . ALA A 1 282 ? -31.137 -2.276 23.069 1.00 95.69 282 ALA A N 1
ATOM 2297 C CA . ALA A 1 282 ? -32.520 -1.924 23.376 1.00 95.69 282 ALA A CA 1
ATOM 2298 C C . ALA A 1 282 ? -32.616 -0.643 24.219 1.00 95.69 282 ALA A C 1
ATOM 2300 O O . ALA A 1 282 ? -33.449 0.220 23.942 1.00 95.69 282 ALA A O 1
ATOM 2301 N N . LYS A 1 283 ? -31.722 -0.477 25.201 1.00 95.44 283 LYS A N 1
ATOM 2302 C CA . LYS A 1 283 ? -31.651 0.710 26.066 1.00 95.44 283 LYS A CA 1
ATOM 2303 C C . LYS A 1 283 ? -31.229 1.975 25.308 1.00 95.44 283 LYS A C 1
ATOM 2305 O O . LYS A 1 283 ? -31.641 3.075 25.673 1.00 95.44 283 LYS A O 1
ATOM 2310 N N . HIS A 1 284 ? -30.423 1.841 24.248 1.00 95.00 284 HIS A N 1
ATOM 2311 C CA . HIS A 1 284 ? -29.845 2.970 23.502 1.00 95.00 284 HIS A CA 1
ATOM 2312 C C . HIS A 1 284 ? -29.974 2.836 21.972 1.00 95.00 284 HIS A C 1
ATOM 2314 O O . HIS A 1 284 ? -28.963 2.856 21.263 1.00 95.00 284 HIS A O 1
ATOM 2320 N N . PRO A 1 285 ? -31.197 2.794 21.415 1.00 91.44 285 PRO A N 1
ATOM 2321 C CA . PRO A 1 285 ? -31.427 2.420 20.013 1.00 91.44 285 PRO A CA 1
ATOM 2322 C C . PRO A 1 285 ? -30.838 3.408 18.991 1.00 91.44 285 PRO A C 1
ATOM 2324 O O . PRO A 1 285 ? -30.527 3.034 17.863 1.00 91.44 285 PRO A O 1
ATOM 2327 N N . ASN A 1 286 ? -30.653 4.672 19.384 1.00 93.81 286 ASN A N 1
ATOM 2328 C CA . ASN A 1 286 ? -30.172 5.746 18.505 1.00 93.81 286 ASN A CA 1
ATOM 2329 C C . ASN A 1 286 ? -28.671 6.036 18.654 1.00 93.81 286 ASN A C 1
ATOM 2331 O O . ASN A 1 286 ? -28.145 6.949 18.011 1.00 93.81 286 ASN A O 1
ATOM 2335 N N . LEU A 1 287 ? -27.971 5.311 19.530 1.00 94.31 287 LEU A N 1
ATOM 2336 C CA . LEU A 1 287 ? -26.549 5.522 19.761 1.00 94.31 287 LEU A CA 1
ATOM 2337 C C . LEU A 1 287 ? -25.704 4.546 18.943 1.00 94.31 287 LEU A C 1
ATOM 2339 O O . LEU A 1 287 ? -26.048 3.396 18.694 1.00 94.31 287 LEU A O 1
ATOM 2343 N N . ARG A 1 288 ? -24.528 5.021 18.538 1.00 94.38 288 ARG A N 1
ATOM 2344 C CA . ARG A 1 288 ? -23.491 4.167 17.957 1.00 94.38 288 ARG A CA 1
ATOM 2345 C C . ARG A 1 288 ? -22.874 3.274 19.030 1.00 94.38 288 ARG A C 1
ATOM 2347 O O . ARG A 1 288 ? -22.751 3.705 20.171 1.00 94.38 288 ARG A O 1
ATOM 2354 N N . ALA A 1 289 ? -22.342 2.121 18.627 1.00 95.25 289 ALA A N 1
ATOM 2355 C CA . ALA A 1 289 ? -21.674 1.169 19.520 1.00 95.25 289 ALA A CA 1
ATOM 2356 C C . ALA A 1 289 ? -20.659 1.821 20.481 1.00 95.25 289 ALA A C 1
ATOM 2358 O O . ALA A 1 289 ? -20.682 1.553 21.676 1.00 95.25 289 ALA A O 1
ATOM 2359 N N . ASP A 1 290 ? -19.794 2.720 19.988 1.00 95.38 290 ASP A N 1
ATOM 2360 C CA . ASP A 1 290 ? -18.777 3.362 20.832 1.00 95.38 290 ASP A CA 1
ATOM 2361 C C . ASP A 1 290 ? -19.377 4.322 21.863 1.00 95.38 290 ASP A C 1
ATOM 2363 O O . ASP A 1 290 ? -18.834 4.465 22.956 1.00 95.38 290 ASP A O 1
ATOM 2367 N N . ALA A 1 291 ? -20.495 4.964 21.524 1.00 95.62 291 ALA A N 1
ATOM 2368 C CA . ALA A 1 291 ? -21.232 5.833 22.430 1.00 95.62 291 ALA A CA 1
ATOM 2369 C C . ALA A 1 291 ? -22.027 5.029 23.469 1.00 95.62 291 ALA A C 1
ATOM 2371 O O . ALA A 1 291 ? -22.051 5.434 24.626 1.00 95.62 291 ALA A O 1
ATOM 2372 N N . ILE A 1 292 ? -22.615 3.890 23.080 1.00 97.25 292 ILE A N 1
ATOM 2373 C CA . ILE A 1 292 ? -23.298 2.963 23.998 1.00 97.25 292 ILE A CA 1
ATOM 2374 C C . ILE A 1 292 ? -22.310 2.470 25.058 1.00 97.25 292 ILE A C 1
ATOM 2376 O O . ILE A 1 292 ? -22.502 2.716 26.244 1.00 97.25 292 ILE A O 1
ATOM 2380 N N . LEU A 1 293 ? -21.196 1.870 24.625 1.00 96.94 293 LEU A N 1
ATOM 2381 C CA . LEU A 1 293 ? -20.163 1.355 25.527 1.00 96.94 293 LEU A CA 1
ATOM 2382 C C . LEU A 1 293 ? -19.576 2.451 26.426 1.00 96.94 293 LEU A C 1
ATOM 2384 O O . LEU A 1 293 ? -19.306 2.217 27.602 1.00 96.94 293 LEU A O 1
ATOM 2388 N N . ASN A 1 294 ? -19.377 3.661 25.889 1.00 96.62 294 ASN A N 1
ATOM 2389 C CA . ASN A 1 294 ? -18.857 4.767 26.684 1.00 96.62 294 ASN A CA 1
ATOM 2390 C C . ASN A 1 294 ? -19.849 5.262 27.740 1.00 96.62 294 ASN A C 1
ATOM 2392 O O . ASN A 1 294 ? -19.439 5.569 28.858 1.00 96.62 294 ASN A O 1
ATOM 2396 N N . ARG A 1 295 ? -21.135 5.333 27.391 1.00 94.81 295 ARG A N 1
ATOM 2397 C CA . ARG A 1 295 ? -22.195 5.759 28.305 1.00 94.81 295 ARG A CA 1
ATOM 2398 C C . ARG A 1 295 ? -22.374 4.790 29.473 1.00 94.81 295 ARG A C 1
ATOM 2400 O O . ARG A 1 295 ? -22.725 5.229 30.560 1.00 94.81 295 ARG A O 1
ATOM 2407 N N . GLU A 1 296 ? -22.080 3.515 29.254 1.00 94.50 296 GLU A N 1
ATOM 2408 C CA . GLU A 1 296 ? -22.226 2.437 30.240 1.00 94.50 296 GLU A CA 1
ATOM 2409 C C . GLU A 1 296 ? -20.913 2.127 30.988 1.00 94.50 296 GLU A C 1
ATOM 2411 O O . GLU A 1 296 ? -20.796 1.109 31.661 1.00 94.50 296 GLU A O 1
ATOM 2416 N N . GLY A 1 297 ? -19.917 3.019 30.900 1.00 90.69 297 GLY A N 1
ATOM 2417 C CA . GLY A 1 297 ? -18.762 3.023 31.807 1.00 90.69 297 GLY A CA 1
ATOM 2418 C C . GLY A 1 297 ? -17.401 2.739 31.170 1.00 90.69 297 GLY A C 1
ATOM 2419 O O . GLY A 1 297 ? -16.375 2.925 31.827 1.00 90.69 297 GLY A O 1
ATOM 2420 N N . MET A 1 298 ? -17.327 2.362 29.888 1.00 95.56 298 MET A N 1
ATOM 2421 C CA . MET A 1 298 ? -16.027 2.253 29.213 1.00 95.56 298 MET A CA 1
ATOM 2422 C C . MET A 1 298 ? -15.464 3.634 28.878 1.00 95.56 298 MET A C 1
ATOM 2424 O O . MET A 1 298 ? -16.179 4.574 28.536 1.00 95.56 298 MET A O 1
ATOM 2428 N N . THR A 1 299 ? -14.141 3.779 28.864 1.00 94.94 299 THR A N 1
ATOM 2429 C CA . THR A 1 299 ? -13.552 4.999 28.291 1.00 94.94 299 THR A CA 1
ATOM 2430 C C . THR A 1 299 ? -13.758 5.018 26.778 1.00 94.94 299 THR A C 1
ATOM 2432 O O . THR A 1 299 ? -13.603 3.998 26.109 1.00 94.94 299 THR A O 1
ATOM 2435 N N . LEU A 1 300 ? -14.037 6.189 26.200 1.00 93.25 300 LEU A N 1
ATOM 2436 C CA . LEU A 1 300 ? -14.295 6.312 24.760 1.00 93.25 300 LEU A CA 1
ATOM 2437 C C . LEU A 1 300 ? -13.135 5.798 23.884 1.00 93.25 300 LEU A C 1
ATOM 2439 O O . LEU A 1 300 ? -13.358 5.312 22.777 1.00 93.25 300 LEU A O 1
ATOM 2443 N N . ARG A 1 301 ? -11.892 5.893 24.375 1.00 93.88 301 ARG A N 1
ATOM 2444 C CA . ARG A 1 301 ? -10.702 5.342 23.706 1.00 93.88 301 ARG A CA 1
ATOM 2445 C C . ARG A 1 301 ? -10.727 3.813 23.676 1.00 93.88 301 ARG A C 1
ATOM 2447 O O . ARG A 1 301 ? -10.531 3.238 22.606 1.00 93.88 301 ARG A O 1
ATOM 2454 N N . ASN A 1 302 ? -11.024 3.171 24.806 1.00 94.81 302 ASN A N 1
ATOM 2455 C CA . ASN A 1 302 ? -11.140 1.715 24.885 1.00 94.81 302 ASN A CA 1
ATOM 2456 C C . ASN A 1 302 ? -12.361 1.201 24.122 1.00 94.81 302 ASN A C 1
ATOM 2458 O O . ASN A 1 302 ? -12.226 0.233 23.392 1.00 94.81 302 ASN A O 1
ATOM 2462 N N . ALA A 1 303 ? -13.508 1.882 24.193 1.00 95.38 303 ALA A N 1
ATOM 2463 C CA . ALA A 1 303 ? -14.694 1.517 23.419 1.00 95.38 303 ALA A CA 1
ATOM 2464 C C . ALA A 1 303 ? -14.409 1.530 21.907 1.00 95.38 303 ALA A C 1
ATOM 2466 O O . ALA A 1 303 ? -14.680 0.563 21.206 1.00 95.38 303 ALA A O 1
ATOM 2467 N N . ARG A 1 304 ? -13.798 2.605 21.389 1.00 95.06 304 ARG A N 1
ATOM 2468 C CA . ARG A 1 304 ? -13.461 2.715 19.958 1.00 95.06 304 ARG A CA 1
ATOM 2469 C C . ARG A 1 304 ? -12.429 1.697 19.503 1.00 95.06 304 ARG A C 1
ATOM 2471 O O . ARG A 1 304 ? -12.560 1.160 18.407 1.00 95.06 304 ARG A O 1
ATOM 2478 N N . THR A 1 305 ? -11.395 1.495 20.314 1.00 95.81 305 THR A N 1
ATOM 2479 C CA . THR A 1 305 ? -10.291 0.597 19.967 1.00 95.81 305 THR A CA 1
ATOM 2480 C C . THR A 1 305 ? -10.724 -0.853 20.088 1.00 95.81 305 THR A C 1
ATOM 2482 O O . THR A 1 305 ? -10.518 -1.597 19.144 1.00 95.81 305 THR A O 1
ATOM 2485 N N . GLY A 1 306 ? -11.415 -1.216 21.173 1.00 96.31 306 GLY A N 1
ATOM 2486 C CA . GLY A 1 306 ? -12.023 -2.530 21.366 1.00 96.31 306 GLY A CA 1
ATOM 2487 C C . GLY A 1 306 ? -12.970 -2.886 20.228 1.00 96.31 306 GLY A C 1
ATOM 2488 O O . GLY A 1 306 ? -12.796 -3.920 19.604 1.00 96.31 306 GLY A O 1
ATOM 2489 N N . LEU A 1 307 ? -13.882 -1.985 19.845 1.00 96.88 307 LEU A N 1
ATOM 2490 C CA . LEU A 1 307 ? -14.754 -2.220 18.690 1.00 96.88 307 LEU A CA 1
ATOM 2491 C C . LEU A 1 307 ? -13.977 -2.452 17.393 1.00 96.88 307 LEU A C 1
ATOM 2493 O O . LEU A 1 307 ? -14.339 -3.336 16.628 1.00 96.88 307 LEU A O 1
ATOM 2497 N N . ALA A 1 308 ? -12.938 -1.661 17.116 1.00 94.25 308 ALA A N 1
ATOM 2498 C CA . ALA A 1 308 ? -12.145 -1.841 15.904 1.00 94.25 308 ALA A CA 1
ATOM 2499 C C . ALA A 1 308 ? -11.363 -3.166 15.928 1.00 94.25 308 ALA A C 1
ATOM 2501 O O . ALA A 1 308 ? -11.392 -3.905 14.950 1.00 94.25 308 ALA A O 1
ATOM 2502 N N . TYR A 1 309 ? -10.738 -3.477 17.061 1.00 96.44 309 TYR A N 1
ATOM 2503 C CA . TYR A 1 309 ? -9.990 -4.704 17.315 1.00 96.44 309 TYR A CA 1
ATOM 2504 C C . TYR A 1 309 ? -10.868 -5.956 17.170 1.00 96.44 309 TYR A C 1
ATOM 2506 O O . TYR A 1 309 ? -10.568 -6.827 16.356 1.00 96.44 309 TYR A O 1
ATOM 2514 N N . GLU A 1 310 ? -11.996 -6.014 17.879 1.00 96.88 310 GLU A N 1
ATOM 2515 C CA . GLU A 1 310 ? -12.902 -7.164 17.850 1.00 96.88 310 GLU A CA 1
ATOM 2516 C C . GLU A 1 310 ? -13.558 -7.342 16.479 1.00 96.88 310 GLU A C 1
ATOM 2518 O O . GLU A 1 310 ? -13.687 -8.458 15.977 1.00 96.88 310 GLU A O 1
ATOM 2523 N N . GLN A 1 311 ? -13.933 -6.237 15.820 1.00 95.06 311 GLN A N 1
ATOM 2524 C CA . GLN A 1 311 ? -14.448 -6.291 14.451 1.00 95.06 311 GLN A CA 1
ATOM 2525 C C . GLN A 1 311 ? -13.411 -6.873 13.493 1.00 95.06 311 GLN A C 1
ATOM 2527 O O . GLN A 1 311 ? -13.774 -7.685 12.646 1.00 95.06 311 GLN A O 1
ATOM 2532 N N . LYS A 1 312 ? -12.136 -6.490 13.619 1.00 92.75 312 LYS A N 1
ATOM 2533 C CA . LYS A 1 312 ? -11.065 -7.022 12.772 1.00 92.75 312 LYS A CA 1
ATOM 2534 C C . LYS A 1 312 ? -10.825 -8.508 13.038 1.00 92.75 312 LYS A C 1
ATOM 2536 O O . LYS A 1 312 ? -10.800 -9.267 12.076 1.00 92.75 312 LYS A O 1
ATOM 2541 N N . LEU A 1 313 ? -10.756 -8.948 14.294 1.00 93.88 313 LEU A N 1
ATOM 2542 C CA . LEU A 1 313 ? -10.635 -10.379 14.614 1.00 93.88 313 LEU A CA 1
ATOM 2543 C C . LEU A 1 313 ? -11.823 -11.204 14.122 1.00 93.88 313 LEU A C 1
ATOM 2545 O O . LEU A 1 313 ? -11.652 -12.320 13.635 1.00 93.88 313 LEU A O 1
ATOM 2549 N N . PHE A 1 314 ? -13.029 -10.646 14.203 1.00 93.81 314 PHE A N 1
ATOM 2550 C CA . PHE A 1 314 ? -14.215 -11.291 13.661 1.00 93.81 314 PHE A CA 1
ATOM 2551 C C . PHE A 1 314 ? -14.167 -11.392 12.131 1.00 93.81 314 PHE A C 1
ATOM 2553 O O . PHE A 1 314 ? -14.501 -12.434 11.573 1.00 93.81 314 PHE A O 1
ATOM 2560 N N . GLN A 1 315 ? -13.765 -10.319 11.445 1.00 90.56 315 GLN A N 1
ATOM 2561 C CA . GLN A 1 315 ? -13.693 -10.272 9.982 1.00 90.56 315 GLN A CA 1
ATOM 2562 C C . GLN A 1 315 ? -12.588 -11.166 9.410 1.00 90.56 315 GLN A C 1
ATOM 2564 O O . GLN A 1 315 ? -12.778 -11.729 8.330 1.00 90.56 315 GLN A O 1
ATOM 2569 N N . TYR A 1 316 ? -11.482 -11.309 10.141 1.00 90.56 316 TYR A N 1
ATOM 2570 C CA . TYR A 1 316 ? -10.275 -12.025 9.736 1.00 90.56 316 TYR A CA 1
ATOM 2571 C C . TYR A 1 316 ? -9.924 -13.111 10.772 1.00 90.56 316 TYR A C 1
ATOM 2573 O O . TYR A 1 316 ? -9.024 -12.923 11.589 1.00 90.56 316 TYR A O 1
ATOM 2581 N N . PRO A 1 317 ? -10.629 -14.255 10.793 1.00 89.00 317 PRO A N 1
ATOM 2582 C CA . PRO A 1 317 ? -10.403 -15.283 11.806 1.00 89.00 317 PRO A CA 1
ATOM 2583 C C . PRO A 1 317 ? -9.001 -15.906 11.696 1.00 89.00 317 PRO A C 1
ATOM 2585 O O . PRO A 1 317 ? -8.584 -16.329 10.621 1.00 89.00 317 PRO A O 1
ATOM 2588 N N . GLY A 1 318 ? -8.293 -16.007 12.824 1.00 86.75 318 GLY A N 1
ATOM 2589 C CA . GLY A 1 318 ? -6.960 -16.624 12.903 1.00 86.75 318 GLY A CA 1
ATOM 2590 C C . GLY A 1 318 ? -5.777 -15.658 12.768 1.00 86.75 318 GLY A C 1
ATOM 2591 O O . GLY A 1 318 ? -4.637 -16.110 12.805 1.00 86.75 318 GLY A O 1
ATOM 2592 N N . VAL A 1 319 ? -6.019 -14.349 12.639 1.00 88.56 319 VAL A N 1
ATOM 2593 C CA . VAL A 1 319 ? -4.952 -13.333 12.711 1.00 88.56 319 VAL A CA 1
ATOM 2594 C C . VAL A 1 319 ? -4.453 -13.138 14.143 1.00 88.56 319 VAL A C 1
ATOM 2596 O O . VAL A 1 319 ? -5.184 -13.346 15.117 1.00 88.56 319 VAL A O 1
ATOM 2599 N N . GLU A 1 320 ? -3.198 -12.719 14.281 1.00 89.94 320 GLU A N 1
ATOM 2600 C CA . GLU A 1 320 ? -2.563 -12.583 15.590 1.00 89.94 320 GLU A CA 1
ATOM 2601 C C . GLU A 1 320 ? -3.184 -11.430 16.400 1.00 89.94 320 GLU A C 1
ATOM 2603 O O . GLU A 1 320 ? -3.069 -10.254 16.054 1.00 89.94 320 GLU A O 1
ATOM 2608 N N . SER A 1 321 ? -3.812 -11.761 17.532 1.00 89.38 321 SER A N 1
ATOM 2609 C CA . SER A 1 321 ? -4.567 -10.804 18.355 1.00 89.38 321 SER A CA 1
ATOM 2610 C C . SER A 1 321 ? -3.745 -9.606 18.838 1.00 89.38 321 SER A C 1
ATOM 2612 O O . SER A 1 321 ? -4.230 -8.476 18.789 1.00 89.38 321 SER A O 1
ATOM 2614 N N . GLN A 1 322 ? -2.505 -9.818 19.285 1.00 89.19 322 GLN A N 1
ATOM 2615 C CA . GLN A 1 322 ? -1.669 -8.720 19.780 1.00 89.19 322 GLN A CA 1
ATOM 2616 C C . GLN A 1 322 ? -1.317 -7.735 18.655 1.00 89.19 322 GLN A C 1
ATOM 2618 O O . GLN A 1 322 ? -1.424 -6.522 18.842 1.00 89.19 322 GLN A O 1
ATOM 2623 N N . SER A 1 323 ? -0.996 -8.257 17.467 1.00 87.69 323 SER A N 1
ATOM 2624 C CA . SER A 1 323 ? -0.721 -7.456 16.272 1.00 87.69 323 SER A CA 1
ATOM 2625 C C . SER A 1 323 ? -1.928 -6.599 15.874 1.00 87.69 323 SER A C 1
ATOM 2627 O O . SER A 1 323 ? -1.787 -5.394 15.658 1.00 87.69 323 SER A O 1
ATOM 2629 N N . VAL A 1 324 ? -3.141 -7.170 15.880 1.00 91.31 324 VAL A N 1
ATOM 2630 C CA . VAL A 1 324 ? -4.370 -6.407 15.588 1.00 91.31 324 VAL A CA 1
ATOM 2631 C C . VAL A 1 324 ? -4.604 -5.295 16.611 1.00 91.31 324 VAL A C 1
ATOM 2633 O O . VAL A 1 324 ? -4.922 -4.165 16.234 1.00 91.31 324 VAL A O 1
ATOM 2636 N N . TRP A 1 325 ? -4.429 -5.581 17.905 1.00 94.00 325 TRP A N 1
ATOM 2637 C CA . TRP A 1 325 ? -4.598 -4.575 18.957 1.00 94.00 325 TRP A CA 1
ATOM 2638 C C . TRP A 1 325 ? -3.654 -3.385 18.760 1.00 94.00 325 TRP A C 1
ATOM 2640 O O . TRP A 1 325 ? -4.088 -2.227 18.776 1.00 94.00 325 TRP A O 1
ATOM 2650 N N . ASP A 1 326 ? -2.370 -3.666 18.544 1.00 89.31 326 ASP A N 1
ATOM 2651 C CA . ASP A 1 326 ? -1.341 -2.640 18.416 1.00 89.31 326 ASP A CA 1
ATOM 2652 C C . ASP A 1 326 ? -1.547 -1.784 17.167 1.00 89.31 326 ASP A C 1
ATOM 2654 O O . ASP A 1 326 ? -1.492 -0.551 17.245 1.00 89.31 326 ASP A O 1
ATOM 2658 N N . GLN A 1 327 ? -1.877 -2.413 16.038 1.00 88.56 327 GLN A N 1
ATOM 2659 C CA . GLN A 1 327 ? -2.168 -1.705 14.796 1.00 88.56 327 GLN A CA 1
ATOM 2660 C C . GLN A 1 327 ? -3.412 -0.816 14.913 1.00 88.56 327 GLN A C 1
ATOM 2662 O O . GLN A 1 327 ? -3.378 0.344 14.495 1.00 88.56 327 GLN A O 1
ATOM 2667 N N . GLU A 1 328 ? -4.497 -1.289 15.532 1.00 91.44 328 GLU A N 1
ATOM 2668 C CA . GLU A 1 328 ? -5.708 -0.478 15.709 1.00 91.44 328 GLU A CA 1
ATOM 2669 C C . GLU A 1 328 ? -5.492 0.687 16.687 1.00 91.44 328 GLU A C 1
ATOM 2671 O O . GLU A 1 328 ? -5.962 1.806 16.437 1.00 91.44 328 GLU A O 1
ATOM 2676 N N . CYS A 1 329 ? -4.713 0.477 17.755 1.00 89.31 329 CYS A N 1
ATOM 2677 C CA . CYS A 1 329 ? -4.281 1.552 18.646 1.00 89.31 329 CYS A CA 1
ATOM 2678 C C . CYS A 1 329 ? -3.500 2.625 17.878 1.00 89.31 329 CYS A C 1
ATOM 2680 O O . CYS A 1 329 ? -3.830 3.812 17.961 1.00 89.31 329 CYS A O 1
ATOM 2682 N N . GLN A 1 330 ? -2.483 2.218 17.112 1.00 88.69 330 GLN A N 1
ATOM 2683 C CA . GLN A 1 330 ? -1.657 3.125 16.314 1.00 88.69 330 GLN A CA 1
ATOM 2684 C C . GLN A 1 330 ? -2.508 3.883 15.293 1.00 88.69 330 GLN A C 1
ATOM 2686 O O . GLN A 1 330 ? -2.513 5.114 15.289 1.00 88.69 330 GLN A O 1
ATOM 2691 N N . ARG A 1 331 ? -3.322 3.180 14.501 1.00 88.50 331 ARG A N 1
ATOM 2692 C CA . ARG A 1 331 ? -4.202 3.769 13.482 1.00 88.50 331 ARG A CA 1
ATOM 2693 C C . ARG A 1 331 ? -5.145 4.828 14.056 1.00 88.50 331 ARG A C 1
ATOM 2695 O O . ARG A 1 331 ? -5.374 5.870 13.436 1.00 88.50 331 ARG A O 1
ATOM 2702 N N . LEU A 1 332 ? -5.708 4.594 15.242 1.00 87.31 332 LEU A N 1
ATOM 2703 C CA . LEU A 1 332 ? -6.582 5.560 15.915 1.00 87.31 332 LEU A CA 1
ATOM 2704 C C . LEU A 1 332 ? -5.813 6.718 16.573 1.00 87.31 332 LEU A C 1
ATOM 2706 O O . LEU A 1 332 ? -6.378 7.808 16.724 1.00 87.31 332 LEU A O 1
ATOM 2710 N N . ASN A 1 333 ? -4.549 6.508 16.942 1.00 85.19 333 ASN A N 1
ATOM 2711 C CA . ASN A 1 333 ? -3.671 7.524 17.523 1.00 85.19 333 ASN A CA 1
ATOM 2712 C C . ASN A 1 333 ? -2.978 8.415 16.482 1.00 85.19 333 ASN A C 1
ATOM 2714 O O . ASN A 1 333 ? -2.679 9.559 16.802 1.00 85.19 333 ASN A O 1
ATOM 2718 N N . LEU A 1 334 ? -2.835 7.958 15.233 1.00 81.00 334 LEU A N 1
ATOM 2719 C CA . LEU A 1 334 ? -2.316 8.744 14.100 1.00 81.00 334 LEU A CA 1
ATOM 2720 C C . LEU A 1 334 ? -3.255 9.877 13.637 1.00 81.00 334 LEU A C 1
ATOM 2722 O O . LEU A 1 334 ? -2.913 10.660 12.753 1.00 81.00 334 LEU A O 1
ATOM 2726 N N . LYS A 1 335 ? -4.462 9.984 14.205 1.00 76.69 335 LYS A N 1
ATOM 2727 C CA . LYS A 1 335 ? -5.388 11.090 13.919 1.00 76.69 335 LYS A CA 1
ATOM 2728 C C . LYS A 1 335 ? -4.921 12.375 14.608 1.00 76.69 335 LYS A C 1
ATOM 2730 O O . LYS A 1 335 ? -4.322 12.323 15.673 1.00 76.69 335 LYS A O 1
ATOM 2735 N N . THR A 1 336 ? -5.328 13.536 14.077 1.00 72.50 336 THR A N 1
ATOM 2736 C CA . THR A 1 336 ? -4.997 14.886 14.598 1.00 72.50 336 THR A CA 1
ATOM 2737 C C . THR A 1 336 ? -5.166 15.039 16.114 1.00 72.50 336 THR A C 1
ATOM 2739 O O . THR A 1 336 ? -4.479 15.831 16.747 1.00 72.50 336 THR A O 1
ATOM 2742 N N . ARG A 1 337 ? -6.097 14.288 16.711 1.00 74.25 337 ARG A N 1
ATOM 2743 C CA . ARG A 1 337 ? -6.166 14.083 18.159 1.00 74.25 337 ARG A CA 1
ATOM 2744 C C . ARG A 1 337 ? -6.067 12.582 18.422 1.00 74.25 337 ARG A C 1
ATOM 2746 O O . ARG A 1 337 ? -6.855 11.863 17.802 1.00 74.25 337 ARG A O 1
ATOM 2753 N N . PRO A 1 338 ? -5.212 12.113 19.346 1.00 80.94 338 PRO A N 1
ATOM 2754 C CA . PRO A 1 338 ? -5.133 10.698 19.694 1.00 80.94 338 PRO A CA 1
ATOM 2755 C C . PRO A 1 338 ? -6.468 10.173 20.234 1.00 80.94 338 PRO A C 1
ATOM 2757 O O . PRO A 1 338 ? -6.991 10.666 21.246 1.00 80.94 338 PRO A O 1
ATOM 2760 N N . ARG A 1 339 ? -7.049 9.196 19.527 1.00 85.44 339 ARG A N 1
ATOM 2761 C CA . ARG A 1 339 ? -8.357 8.593 19.849 1.00 85.44 339 ARG A CA 1
ATOM 2762 C C . ARG A 1 339 ? -8.276 7.109 20.204 1.00 85.44 339 ARG A C 1
ATOM 2764 O O . ARG A 1 339 ? -9.309 6.563 20.587 1.00 85.44 339 ARG A O 1
ATOM 2771 N N . GLY A 1 340 ? -7.116 6.481 20.047 1.00 86.81 340 GLY A N 1
ATOM 2772 C CA . GLY A 1 340 ? -6.892 5.074 20.356 1.00 86.81 340 GLY A CA 1
ATOM 2773 C C . GLY A 1 340 ? -6.605 4.842 21.835 1.00 86.81 340 GLY A C 1
ATOM 2774 O O . GLY A 1 340 ? -6.322 5.776 22.591 1.00 86.81 340 GLY A O 1
ATOM 2775 N N . ALA A 1 341 ? -6.700 3.584 22.245 1.00 92.62 341 ALA A N 1
ATOM 2776 C CA . ALA A 1 341 ? -6.216 3.111 23.530 1.00 92.62 341 ALA A CA 1
ATOM 2777 C C . ALA A 1 341 ? -4.674 3.086 23.561 1.00 92.62 341 ALA A C 1
ATOM 2779 O O . ALA A 1 341 ? -3.991 3.519 22.626 1.00 92.62 341 ALA A O 1
ATOM 2780 N N . GLN A 1 342 ? -4.127 2.625 24.684 1.00 91.19 342 GLN A N 1
ATOM 2781 C CA . GLN A 1 342 ? -2.694 2.404 24.836 1.00 91.19 342 GLN A CA 1
ATOM 2782 C C . GLN A 1 342 ? -2.262 1.155 24.047 1.00 91.19 342 GLN A C 1
ATOM 2784 O O . GLN A 1 342 ? -2.930 0.127 24.097 1.00 91.19 342 GLN A O 1
ATOM 2789 N N . VAL A 1 343 ? -1.132 1.254 23.345 1.00 88.88 343 VAL A N 1
ATOM 2790 C CA . VAL A 1 343 ? -0.499 0.134 22.627 1.00 88.88 343 VAL A CA 1
ATOM 2791 C C . VAL A 1 343 ? 0.079 -0.872 23.633 1.00 88.88 343 VAL A C 1
ATOM 2793 O O . VAL A 1 343 ? 0.516 -0.491 24.723 1.00 88.88 343 VAL A O 1
ATOM 2796 N N . GLY A 1 344 ? 0.110 -2.146 23.259 1.00 89.94 344 GLY A N 1
ATOM 2797 C CA . GLY A 1 344 ? 0.707 -3.232 24.022 1.00 89.94 344 GLY A CA 1
ATOM 2798 C C . GLY A 1 344 ? -0.244 -3.891 25.019 1.00 89.94 344 GLY A C 1
ATOM 2799 O O . GLY A 1 344 ? -1.369 -3.441 25.263 1.00 89.94 344 GLY A O 1
ATOM 2800 N N . SER A 1 345 ? 0.255 -4.955 25.648 1.00 90.75 345 SER A N 1
ATOM 2801 C CA . SER A 1 345 ? -0.492 -5.822 26.570 1.00 90.75 345 SER A CA 1
ATOM 2802 C C . SER A 1 345 ? -1.174 -5.074 27.719 1.00 90.75 345 SER A C 1
ATOM 2804 O O . SER A 1 345 ? -2.307 -5.386 28.069 1.00 90.75 345 SER A O 1
ATOM 2806 N N . LYS A 1 346 ? -0.541 -4.031 28.275 1.00 91.38 346 LYS A N 1
ATOM 2807 C CA . LYS A 1 346 ? -1.139 -3.202 29.340 1.00 91.38 346 LYS A CA 1
ATOM 2808 C C . LYS A 1 346 ? -2.405 -2.478 28.881 1.00 91.38 346 LYS A C 1
ATOM 2810 O O . LYS A 1 346 ? -3.370 -2.377 29.636 1.00 91.38 346 LYS A O 1
ATOM 2815 N N . GLY A 1 347 ? -2.400 -1.953 27.657 1.00 90.50 347 GLY A N 1
ATOM 2816 C CA . GLY A 1 347 ? -3.566 -1.283 27.094 1.00 90.50 347 GLY A CA 1
ATOM 2817 C C . GLY A 1 347 ? -4.690 -2.262 26.777 1.00 90.50 347 GLY A C 1
ATOM 2818 O O . GLY A 1 347 ? -5.845 -1.973 27.092 1.00 90.50 347 GLY A O 1
ATOM 2819 N N . TYR A 1 348 ? -4.337 -3.432 26.240 1.00 93.69 348 TYR A N 1
ATOM 2820 C CA . TYR A 1 348 ? -5.276 -4.527 26.001 1.00 93.69 348 TYR A CA 1
ATOM 2821 C C . TYR A 1 348 ? -5.928 -5.017 27.301 1.00 93.69 348 TYR A C 1
ATOM 2823 O O . TYR A 1 348 ? -7.153 -5.110 27.376 1.00 93.69 348 TYR A O 1
ATOM 2831 N N . GLN A 1 349 ? -5.136 -5.237 28.356 1.00 95.19 349 GLN A N 1
ATOM 2832 C CA . GLN A 1 349 ? -5.649 -5.656 29.661 1.00 95.19 349 GLN A CA 1
ATOM 2833 C C . GLN A 1 349 ? -6.637 -4.631 30.222 1.00 95.19 349 GLN A C 1
ATOM 2835 O O . GLN A 1 349 ? -7.751 -4.983 30.590 1.00 95.19 349 GLN A O 1
ATOM 2840 N N . LYS A 1 350 ? -6.293 -3.339 30.172 1.00 94.25 350 LYS A N 1
ATOM 2841 C CA . LYS A 1 350 ? -7.191 -2.264 30.618 1.00 94.25 350 LYS A CA 1
ATOM 2842 C C . LYS A 1 350 ? -8.507 -2.226 29.835 1.00 94.25 350 LYS A C 1
ATOM 2844 O O . LYS A 1 350 ? -9.543 -1.853 30.383 1.00 94.25 350 LYS A O 1
ATOM 2849 N N . TYR A 1 351 ? -8.469 -2.541 28.543 1.00 96.06 351 TYR A N 1
ATOM 2850 C CA . TYR A 1 351 ? -9.676 -2.698 27.738 1.00 96.06 351 TYR A CA 1
ATOM 2851 C C . TYR A 1 351 ? -10.531 -3.869 28.238 1.00 96.06 351 TYR A C 1
ATOM 2853 O O . TYR A 1 351 ? -11.723 -3.671 28.479 1.00 96.06 351 TYR A O 1
ATOM 2861 N N . ARG A 1 352 ? -9.926 -5.043 28.454 1.00 96.44 352 ARG A N 1
ATOM 2862 C CA . ARG A 1 352 ? -10.622 -6.237 28.952 1.00 96.44 352 ARG A CA 1
ATOM 2863 C C . ARG A 1 352 ? -11.208 -6.042 30.344 1.00 96.44 352 ARG A C 1
ATOM 2865 O O . ARG A 1 352 ? -12.368 -6.380 30.549 1.00 96.44 352 ARG A O 1
ATOM 2872 N N . ASP A 1 353 ? -10.474 -5.413 31.255 1.00 96.31 353 ASP A N 1
ATOM 2873 C CA . ASP A 1 353 ? -10.962 -5.114 32.604 1.00 96.31 353 ASP A CA 1
ATOM 2874 C C . ASP A 1 353 ? -12.216 -4.224 32.557 1.00 96.31 353 ASP A C 1
ATOM 2876 O O . ASP A 1 353 ? -13.193 -4.482 33.257 1.00 96.31 353 ASP A O 1
ATOM 2880 N N . GLN A 1 354 ? -12.236 -3.208 31.681 1.00 96.62 354 GLN A N 1
ATOM 2881 C CA . GLN A 1 354 ? -13.414 -2.351 31.502 1.00 96.62 354 GLN A CA 1
ATOM 2882 C C . GLN A 1 354 ? -14.600 -3.088 30.877 1.00 96.62 354 GLN A C 1
ATOM 2884 O O . GLN A 1 354 ? -15.734 -2.843 31.284 1.00 96.62 354 GLN A O 1
ATOM 2889 N N . ALA A 1 355 ? -14.356 -3.967 29.903 1.00 95.88 355 ALA A N 1
ATOM 2890 C CA . ALA A 1 355 ? -15.412 -4.777 29.305 1.00 95.88 355 ALA A CA 1
ATOM 2891 C C . ALA A 1 355 ? -16.032 -5.729 30.345 1.00 95.88 355 ALA A C 1
ATOM 2893 O O . ALA A 1 355 ? -17.251 -5.758 30.498 1.00 95.88 355 ALA A O 1
ATOM 2894 N N . ASN A 1 356 ? -15.199 -6.418 31.131 1.00 96.62 356 ASN A N 1
ATOM 2895 C CA . ASN A 1 356 ? -15.641 -7.326 32.191 1.00 96.62 356 ASN A CA 1
ATOM 2896 C C . ASN A 1 356 ? -16.418 -6.596 33.296 1.00 96.62 356 ASN A C 1
ATOM 2898 O O . ASN A 1 356 ? -17.461 -7.075 33.739 1.00 96.62 356 ASN A O 1
ATOM 2902 N N . GLN A 1 357 ? -15.948 -5.417 33.715 1.00 96.31 357 GLN A N 1
ATOM 2903 C CA . GLN A 1 357 ? -16.647 -4.602 34.711 1.00 96.31 357 GLN A CA 1
ATOM 2904 C C . GLN A 1 357 ? -18.023 -4.147 34.209 1.00 96.31 357 GLN A C 1
ATOM 2906 O O . GLN A 1 357 ? -18.997 -4.166 34.966 1.00 96.31 357 GLN A O 1
ATOM 2911 N N . LEU A 1 358 ? -18.116 -3.744 32.937 1.00 95.50 358 LEU A N 1
ATOM 2912 C CA . LEU A 1 358 ? -19.381 -3.365 32.313 1.00 95.50 358 LEU A CA 1
ATOM 2913 C C . LEU A 1 358 ? -20.348 -4.554 32.303 1.00 95.50 358 LEU A C 1
ATOM 2915 O O . LEU A 1 358 ? -21.478 -4.406 32.756 1.00 95.50 358 LEU A O 1
ATOM 2919 N N . VAL A 1 359 ? -19.902 -5.740 31.875 1.00 96.19 359 VAL A N 1
ATOM 2920 C CA . VAL A 1 359 ? -20.721 -6.968 31.881 1.00 96.19 359 VAL A CA 1
ATOM 2921 C C . VAL A 1 359 ? -21.255 -7.274 33.274 1.00 96.19 359 VAL A C 1
ATOM 2923 O O . VAL A 1 359 ? -22.456 -7.477 33.431 1.00 96.19 359 VAL A O 1
ATOM 2926 N N . ALA A 1 360 ? -20.388 -7.263 34.291 1.00 95.00 360 ALA A N 1
ATOM 2927 C CA . ALA A 1 360 ? -20.789 -7.528 35.670 1.00 95.00 360 ALA A CA 1
ATOM 2928 C C . ALA A 1 360 ? -21.857 -6.535 36.157 1.00 95.00 360 ALA A C 1
ATOM 2930 O O . ALA A 1 360 ? -22.835 -6.931 36.788 1.00 95.00 360 ALA A O 1
ATOM 2931 N N . THR A 1 361 ? -21.695 -5.256 35.810 1.00 94.88 361 THR A N 1
ATOM 2932 C CA . THR A 1 361 ? -22.634 -4.189 36.185 1.00 94.88 361 THR A CA 1
ATOM 2933 C C . THR A 1 361 ? -23.989 -4.367 35.501 1.00 94.88 361 THR A C 1
ATOM 2935 O O . THR A 1 361 ? -25.020 -4.292 36.160 1.00 94.88 361 THR A O 1
ATOM 2938 N N . ILE A 1 362 ? -24.006 -4.641 34.193 1.00 95.50 362 ILE A N 1
ATOM 2939 C CA . ILE A 1 362 ? -25.257 -4.802 33.442 1.00 95.50 362 ILE A CA 1
ATOM 2940 C C . ILE A 1 362 ? -25.980 -6.097 33.817 1.00 95.50 362 ILE A C 1
ATOM 2942 O O . ILE A 1 362 ? -27.195 -6.078 33.976 1.00 95.50 362 ILE A O 1
ATOM 2946 N N . ARG A 1 363 ? -25.262 -7.207 34.032 1.00 92.56 363 ARG A N 1
ATOM 2947 C CA . ARG A 1 363 ? -25.880 -8.460 34.497 1.00 92.56 363 ARG A CA 1
ATOM 2948 C C . ARG A 1 363 ? -26.590 -8.298 35.837 1.00 92.56 363 ARG A C 1
ATOM 2950 O O . ARG A 1 363 ? -27.673 -8.843 36.006 1.00 92.56 363 ARG A O 1
ATOM 2957 N N . ALA A 1 364 ? -26.005 -7.541 36.765 1.00 91.94 364 ALA A N 1
ATOM 2958 C CA . ALA A 1 364 ? -26.645 -7.263 38.048 1.00 91.94 364 ALA A CA 1
ATOM 2959 C C . ALA A 1 364 ? -27.972 -6.501 37.891 1.00 91.94 364 ALA A C 1
ATOM 2961 O O . ALA A 1 364 ? -28.873 -6.707 38.693 1.00 91.94 364 ALA A O 1
ATOM 2962 N N . ILE A 1 365 ? -28.096 -5.660 36.857 1.00 91.88 365 ILE A N 1
ATOM 2963 C CA . ILE A 1 365 ? -29.337 -4.943 36.535 1.00 91.88 365 ILE A CA 1
ATOM 2964 C C . ILE A 1 365 ? -30.353 -5.895 35.898 1.00 91.88 365 ILE A C 1
ATOM 2966 O O . ILE A 1 365 ? -31.485 -5.954 36.354 1.00 91.88 365 ILE A O 1
ATOM 2970 N N . ILE A 1 366 ? -29.939 -6.684 34.899 1.00 90.00 366 ILE A N 1
ATOM 2971 C CA . ILE A 1 366 ? -30.834 -7.625 34.202 1.00 90.00 366 ILE A CA 1
ATOM 2972 C C . ILE A 1 366 ? -31.487 -8.603 35.192 1.00 90.00 366 ILE A C 1
ATOM 2974 O O . ILE A 1 366 ? -32.688 -8.810 35.124 1.00 90.00 366 ILE A O 1
ATOM 2978 N N . ILE A 1 367 ? -30.724 -9.140 36.152 1.00 84.25 367 ILE A N 1
ATOM 2979 C CA . ILE A 1 367 ? -31.237 -10.078 37.171 1.00 84.25 367 ILE A CA 1
ATOM 2980 C C . ILE A 1 367 ? -32.246 -9.418 38.129 1.00 84.25 367 ILE A C 1
ATOM 2982 O O . ILE A 1 367 ? -33.047 -10.114 38.737 1.00 84.25 367 ILE A O 1
ATOM 2986 N N . GLN A 1 368 ? -32.196 -8.096 38.317 1.00 75.69 368 GLN A N 1
ATOM 2987 C CA . GLN A 1 368 ? -33.152 -7.378 39.171 1.00 75.69 368 GLN A CA 1
ATOM 2988 C C . GLN A 1 368 ? -34.469 -7.050 38.453 1.00 75.69 368 GLN A C 1
ATOM 2990 O O . GLN A 1 368 ? -35.457 -6.767 39.128 1.00 75.69 368 GLN A O 1
ATOM 2995 N N . ASP A 1 369 ? -34.463 -7.068 37.118 1.00 63.03 369 ASP A N 1
ATOM 2996 C CA . ASP A 1 369 ? -35.617 -6.773 36.262 1.00 63.03 369 ASP A CA 1
ATOM 2997 C C . ASP A 1 369 ? -36.369 -8.052 35.805 1.00 63.03 369 ASP A C 1
ATOM 2999 O O . ASP A 1 369 ? -37.440 -7.940 35.201 1.00 63.03 369 ASP A O 1
ATOM 3003 N N . GLU A 1 370 ? -35.823 -9.246 36.086 1.00 56.94 370 GLU A N 1
ATOM 3004 C CA . GLU A 1 370 ? -36.462 -10.574 35.950 1.00 56.94 370 GLU A CA 1
ATOM 3005 C C . GLU A 1 370 ? -37.132 -11.010 37.261 1.00 56.94 370 GLU A C 1
ATOM 3007 O O . GLU A 1 370 ? -38.255 -11.569 37.183 1.00 56.94 370 GLU A O 1
#